Protein AF-A0A1B7MH49-F1 (afdb_monomer_lite)

InterPro domains:
  IPR011333 SKP1/BTB/POZ domain superfamily [G3DSA:3.30.710.10] (5-152)

Foldseek 3Di:
DDPVVVVVVVVVVVPPDPDDDDDDPDADPLLVQLVVVCVVPVDHAEDADPLVVVPDPPPDDDPPPVDPPDDPPPPPPDPPPDPPDRRYDHLLRQLVVCVVVVPVVSNVVSLVVVLVNDDLLRLQVVLLDPSLLVPVVSNVSSLVVCLVCVVPPNNVVCVVVVVVCVVVVVRVSRVVSVVVSVVVNVPPDDPPPPPPDDDDDDDDDDDDDDDDDDDDDD

Sequence (218 aa):
MSLLEEAETVLIENMKGSFRVVLVKGVAWKTWHAFVYYCYTGIVNFSSLRSRATTEPTLQQSPFSSLRSQATTKATLQQSPFKDGPPHCSPKSMYQLARKLQNDSLAQLAFKAIETRLSAANILDEALSKFTARHDAVREMEIAFLATHKSHPDVLRGLPAKIEAMAMGNLPHAGPVLTALYQRIAQMPSPNDKTAQMPSSNGKDGGCKVCHGRRSKK

pLDDT: mean 76.78, std 21.23, range [33.62, 97.88]

Radius of gyration: 27.98 Å; chains: 1; bounding box: 54×88×72 Å

Organism: NCBI:txid1314800

Secondary structure (DSSP, 8-state):
--HHHHHHHHHHHTTTTT-------SS-HHHHHHHHHHHHHS--EEPPPGGGGG----S---S-----S-------S---S--SSPPEE-HHHHHHHHHHTT-HHHHHHHHHHHHTT--TTTHHHHHTSTTGGG-HHHHHHHHHHHHHTTT-HHHHHHHHHHHHHHHTTS-TTTHHHHHHHHHHHHTSPPGGGGSS----------------------

Structure (mmCIF, N/CA/C/O backbone):
data_AF-A0A1B7MH49-F1
#
_entry.id   AF-A0A1B7MH49-F1
#
loop_
_atom_site.group_PDB
_atom_site.id
_atom_site.type_symbol
_atom_site.label_atom_id
_atom_site.label_alt_id
_atom_site.label_comp_id
_atom_site.label_asym_id
_atom_site.label_entity_id
_atom_site.label_seq_id
_atom_site.pdbx_PDB_ins_code
_atom_site.Cartn_x
_atom_site.Cartn_y
_atom_site.Cartn_z
_atom_site.occupancy
_atom_site.B_iso_or_equiv
_atom_site.auth_seq_id
_atom_site.auth_comp_id
_atom_site.auth_asym_id
_atom_site.auth_atom_id
_atom_site.pdbx_PDB_model_num
ATOM 1 N N . MET A 1 1 ? -16.483 -28.142 11.130 1.00 48.25 1 MET A N 1
ATOM 2 C CA . MET A 1 1 ? -17.145 -27.358 12.187 1.00 48.25 1 MET A CA 1
ATOM 3 C C . MET A 1 1 ? -16.269 -27.537 13.408 1.00 48.25 1 MET A C 1
ATOM 5 O O . MET A 1 1 ? -16.246 -28.626 13.959 1.00 48.25 1 MET A O 1
ATOM 9 N N . SER A 1 2 ? -15.313 -26.627 13.587 1.00 61.34 2 SER A N 1
ATOM 10 C CA . SER A 1 2 ? -14.070 -26.872 14.330 1.00 61.34 2 SER A CA 1
ATOM 11 C C . SER A 1 2 ? -14.151 -26.335 15.758 1.00 61.34 2 SER A C 1
ATOM 13 O O . SER A 1 2 ? -14.823 -25.343 16.000 1.00 61.34 2 SER A O 1
ATOM 15 N N . LEU A 1 3 ? -13.389 -26.936 16.677 1.00 57.22 3 LEU A N 1
ATOM 16 C CA . LEU A 1 3 ? -13.232 -26.560 18.097 1.00 57.22 3 LEU A CA 1
ATOM 17 C C . LEU A 1 3 ? -13.017 -25.052 18.365 1.00 57.22 3 LEU A C 1
ATOM 19 O O . LEU A 1 3 ? -13.234 -24.575 19.474 1.00 57.22 3 LEU A O 1
ATOM 23 N N . LEU A 1 4 ? -12.574 -24.291 17.359 1.00 57.31 4 LEU A N 1
ATOM 24 C CA . LEU A 1 4 ? -12.442 -22.834 17.429 1.00 57.31 4 LEU A CA 1
ATOM 25 C C . LEU A 1 4 ? -13.799 -22.121 17.449 1.00 57.31 4 LEU A C 1
ATOM 27 O O . LEU A 1 4 ? -13.939 -21.119 18.137 1.00 57.31 4 LEU A O 1
ATOM 31 N N . GLU A 1 5 ? -14.786 -22.636 16.719 1.00 60.91 5 GLU A N 1
ATOM 32 C CA . GLU A 1 5 ? -16.150 -22.103 16.687 1.00 60.91 5 GLU A CA 1
ATOM 33 C C . GLU A 1 5 ? -16.847 -22.320 18.034 1.00 60.91 5 GLU A C 1
ATOM 35 O O . GLU A 1 5 ? -17.484 -21.404 18.540 1.00 60.91 5 GLU A O 1
ATOM 40 N N . GLU A 1 6 ? -16.638 -23.489 18.649 1.00 61.91 6 GLU A N 1
ATOM 41 C CA . GLU A 1 6 ? -17.155 -23.836 19.981 1.00 61.91 6 GLU A CA 1
ATOM 42 C C . GLU A 1 6 ? -16.485 -23.020 21.098 1.00 61.91 6 GLU A C 1
ATOM 44 O O . GLU A 1 6 ? -17.152 -22.536 22.009 1.00 61.91 6 GLU A O 1
ATOM 49 N N . ALA A 1 7 ? -15.169 -22.799 21.025 1.00 59.88 7 ALA A N 1
ATOM 50 C CA . ALA A 1 7 ? -14.472 -21.946 21.989 1.00 59.88 7 ALA A CA 1
ATOM 51 C C . ALA A 1 7 ? -14.883 -20.464 21.867 1.00 59.88 7 ALA A C 1
ATOM 53 O O . ALA A 1 7 ? -14.963 -19.755 22.873 1.00 59.88 7 ALA A O 1
ATOM 54 N N . GLU A 1 8 ? -15.156 -19.988 20.646 1.00 61.38 8 GLU A N 1
ATOM 55 C CA . GLU A 1 8 ? -15.648 -18.630 20.400 1.00 61.38 8 GLU A CA 1
ATOM 56 C C . GLU A 1 8 ? -17.064 -18.420 20.948 1.00 61.38 8 GLU A C 1
ATOM 58 O O . GLU A 1 8 ? -17.316 -17.393 21.582 1.00 61.38 8 GLU A O 1
ATOM 63 N N . THR A 1 9 ? -17.978 -19.377 20.761 1.00 59.72 9 THR A N 1
ATOM 64 C CA . THR A 1 9 ? -19.333 -19.289 21.325 1.00 59.72 9 THR A CA 1
ATOM 65 C C . THR A 1 9 ? -19.319 -19.327 22.849 1.00 59.72 9 THR A C 1
ATOM 67 O O . THR A 1 9 ? -19.964 -18.484 23.471 1.00 59.72 9 THR A O 1
ATOM 70 N N . VAL A 1 10 ? -18.524 -20.206 23.467 1.00 60.16 10 VAL A N 1
ATOM 71 C CA . VAL A 1 10 ? -18.443 -20.329 24.936 1.00 60.16 10 VAL A CA 1
ATOM 72 C C . VAL A 1 10 ? -17.914 -19.052 25.605 1.00 60.16 10 VAL A C 1
ATOM 74 O O . VAL A 1 10 ? -18.431 -18.634 26.644 1.00 60.16 10 VAL A O 1
ATOM 77 N N . LEU A 1 11 ? -16.921 -18.380 25.011 1.00 61.47 11 LEU A N 1
ATOM 78 C CA . LEU A 1 11 ? -16.411 -17.106 25.538 1.00 61.47 11 LEU A CA 1
ATOM 79 C C . LEU A 1 11 ? -17.447 -15.978 25.454 1.00 61.47 11 LEU A C 1
ATOM 81 O O . LEU A 1 11 ? -17.548 -15.170 26.376 1.00 61.47 11 LEU A O 1
ATOM 85 N N . ILE A 1 12 ? -18.217 -15.921 24.365 1.00 60.78 12 ILE A N 1
ATOM 86 C CA . ILE A 1 12 ? -19.250 -14.896 24.168 1.00 60.78 12 ILE A CA 1
ATOM 87 C C . ILE A 1 12 ? -20.433 -15.130 25.118 1.00 60.78 12 ILE A C 1
ATOM 89 O O . ILE A 1 12 ? -20.976 -14.171 25.669 1.00 60.78 12 ILE A O 1
ATOM 93 N N . GLU A 1 13 ? -20.817 -16.386 25.359 1.00 62.19 13 GLU A N 1
ATOM 94 C CA . GLU A 1 13 ? -21.928 -16.715 26.258 1.00 62.19 13 GLU A CA 1
ATOM 95 C C . GLU A 1 13 ? -21.629 -16.433 27.733 1.00 62.19 13 GLU A C 1
ATOM 97 O O . GLU A 1 13 ? -22.503 -15.920 28.435 1.00 62.19 13 GLU A O 1
ATOM 102 N N . ASN A 1 14 ? -20.395 -16.665 28.191 1.00 58.50 14 ASN A N 1
ATOM 103 C CA . ASN A 1 14 ? -19.992 -16.398 29.577 1.00 58.50 14 ASN A CA 1
ATOM 104 C C . ASN A 1 14 ? -19.917 -14.901 29.937 1.00 58.50 14 ASN A C 1
ATOM 106 O O . ASN A 1 14 ? -19.785 -14.560 31.110 1.00 58.50 14 ASN A O 1
ATOM 110 N N . MET A 1 15 ? -20.029 -13.993 28.960 1.00 61.09 15 MET A N 1
ATOM 111 C CA . MET A 1 15 ? -19.992 -12.538 29.168 1.00 61.09 15 MET A CA 1
ATOM 112 C C . MET A 1 15 ? -21.383 -11.875 29.127 1.00 61.09 15 MET A C 1
ATOM 114 O O . MET A 1 15 ? -21.472 -10.650 29.049 1.00 61.09 15 MET A O 1
ATOM 118 N N . LYS A 1 16 ? -22.477 -12.654 29.223 1.00 56.41 16 LYS A N 1
ATOM 119 C CA . LYS A 1 16 ? -23.893 -12.207 29.258 1.00 56.41 16 LYS A CA 1
ATOM 120 C C . LYS A 1 16 ? -24.294 -11.401 30.521 1.00 56.41 16 LYS A C 1
ATOM 122 O O . LYS A 1 16 ? -25.412 -11.516 31.011 1.00 56.41 16 LYS A O 1
ATOM 127 N N . GLY A 1 17 ? -23.419 -10.537 31.033 1.00 64.44 17 GLY A N 1
ATOM 128 C CA . GLY A 1 17 ? -23.765 -9.455 31.959 1.00 64.44 17 GLY A CA 1
ATOM 129 C C . GLY A 1 17 ? -23.347 -8.113 31.361 1.00 64.44 17 GLY A C 1
ATOM 130 O O . GLY A 1 17 ? -22.166 -7.929 31.131 1.00 64.44 17 GLY A O 1
ATOM 131 N N . SER A 1 18 ? -24.302 -7.215 31.078 1.00 73.75 18 SER A N 1
ATOM 132 C CA . SER A 1 18 ? -24.208 -5.781 30.680 1.00 73.75 18 SER A CA 1
ATOM 133 C C . SER A 1 18 ? -23.109 -5.281 29.708 1.00 73.75 18 SER A C 1
ATOM 135 O O . SER A 1 18 ? -23.041 -4.084 29.430 1.00 73.75 18 SER A O 1
ATOM 137 N N . PHE A 1 19 ? -22.243 -6.129 29.157 1.00 71.88 19 PHE A N 1
ATOM 138 C CA . PHE A 1 19 ? -21.133 -5.715 28.301 1.00 71.88 19 PHE A CA 1
ATOM 139 C C . PHE A 1 19 ? -21.348 -6.192 26.868 1.00 71.88 19 PHE A C 1
ATOM 141 O O . PHE A 1 19 ? -21.621 -7.362 26.603 1.00 71.88 19 PHE A O 1
ATOM 148 N N . ARG A 1 20 ? -21.191 -5.272 25.912 1.00 81.75 20 ARG A N 1
ATOM 149 C CA . ARG A 1 20 ? -21.182 -5.603 24.486 1.00 81.75 20 ARG A CA 1
ATOM 150 C C . ARG A 1 20 ? -19.772 -6.012 24.077 1.00 81.75 20 ARG A C 1
ATOM 152 O O . ARG A 1 20 ? -18.880 -5.172 23.990 1.00 81.75 20 ARG A O 1
ATOM 159 N N . VAL A 1 21 ? -19.589 -7.292 23.777 1.00 82.69 21 VAL A N 1
ATOM 160 C CA . VAL A 1 21 ? -18.327 -7.832 23.256 1.00 82.69 21 VAL A CA 1
ATOM 161 C C . VAL A 1 21 ? -18.351 -7.791 21.730 1.00 82.69 21 VAL A C 1
ATOM 163 O O . VAL A 1 21 ? -19.301 -8.258 21.105 1.00 82.69 21 VAL A O 1
ATOM 166 N N . VAL A 1 22 ? -17.307 -7.226 21.118 1.00 85.44 22 VAL A N 1
ATOM 167 C CA . VAL A 1 22 ? -17.137 -7.193 19.658 1.00 85.44 22 VAL A CA 1
ATOM 168 C C . VAL A 1 22 ? -15.801 -7.833 19.302 1.00 85.44 22 VAL A C 1
ATOM 170 O O . VAL A 1 22 ? -14.741 -7.308 19.641 1.00 85.44 22 VAL A O 1
ATOM 173 N N . LEU A 1 23 ? -15.850 -8.969 18.606 1.00 87.69 23 LEU A N 1
ATOM 174 C CA . LEU A 1 23 ? -14.659 -9.683 18.156 1.00 87.69 23 LEU A CA 1
ATOM 175 C C . LEU A 1 23 ? -14.161 -9.116 16.822 1.00 87.69 23 LEU A C 1
ATOM 177 O O . LEU A 1 23 ? -14.848 -9.186 15.803 1.00 87.69 23 LEU A O 1
ATOM 181 N N . VAL A 1 24 ? -12.936 -8.594 16.814 1.00 88.31 24 VAL A N 1
ATOM 182 C CA . VAL A 1 24 ? -12.300 -8.046 15.609 1.00 88.31 24 VAL A CA 1
ATOM 183 C C . VAL A 1 24 ? -11.348 -9.081 15.014 1.00 88.31 24 VAL A C 1
ATOM 185 O O . VAL A 1 24 ? -10.251 -9.301 15.524 1.00 88.31 24 VAL A O 1
ATOM 188 N N . LYS A 1 25 ? -11.757 -9.716 13.909 1.00 89.19 25 LYS A N 1
ATOM 189 C CA . LYS A 1 25 ? -10.942 -10.704 13.181 1.00 89.19 25 LYS A CA 1
ATOM 190 C C . LYS A 1 25 ? -10.191 -10.075 12.004 1.00 89.19 25 LYS A C 1
ATOM 192 O O . LYS A 1 25 ? -10.640 -9.112 11.385 1.00 89.19 25 LYS A O 1
ATOM 197 N N . GLY A 1 26 ? -9.048 -10.665 11.646 1.00 87.06 26 GLY A N 1
ATOM 198 C CA . GLY A 1 26 ? -8.314 -10.316 10.421 1.00 87.06 26 GLY A CA 1
ATOM 199 C C . GLY A 1 26 ? -7.535 -8.996 10.477 1.00 87.06 26 GLY A C 1
ATOM 200 O O . GLY A 1 26 ? -7.200 -8.441 9.428 1.00 87.06 26 GLY A O 1
ATOM 201 N N . VAL A 1 27 ? -7.244 -8.499 11.681 1.00 91.06 27 VAL A N 1
ATOM 202 C CA . VAL A 1 27 ? -6.420 -7.310 11.930 1.00 91.06 27 VAL A CA 1
ATOM 203 C C . VAL A 1 27 ? -5.381 -7.669 12.986 1.00 91.06 27 VAL A C 1
ATOM 205 O O . VAL A 1 27 ? -5.704 -8.271 14.005 1.00 91.06 27 VAL A O 1
ATOM 208 N N . ALA A 1 28 ? -4.118 -7.316 12.752 1.00 91.56 28 ALA A N 1
ATOM 209 C CA . ALA A 1 28 ? -3.082 -7.514 13.758 1.00 91.56 28 ALA A CA 1
ATOM 210 C C . ALA A 1 28 ? -3.341 -6.609 14.972 1.00 91.56 28 ALA A C 1
ATOM 212 O O . ALA A 1 28 ? -3.650 -5.429 14.796 1.00 91.56 28 ALA A O 1
ATOM 213 N N . TRP A 1 29 ? -3.117 -7.122 16.187 1.00 90.81 29 TRP A N 1
ATOM 214 C CA . TRP A 1 29 ? -3.317 -6.366 17.431 1.00 90.81 29 TRP A CA 1
ATOM 215 C C . TRP A 1 29 ? -2.653 -4.983 17.405 1.00 90.81 29 TRP A C 1
ATOM 217 O O . TRP A 1 29 ? -3.298 -3.990 17.711 1.00 90.81 29 TRP A O 1
ATOM 227 N N . LYS A 1 30 ? -1.397 -4.883 16.944 1.00 92.31 30 LYS A N 1
ATOM 228 C CA . LYS A 1 30 ? -0.676 -3.598 16.850 1.00 92.31 30 LYS A CA 1
ATOM 229 C C . LYS A 1 30 ? -1.378 -2.576 15.950 1.00 92.31 30 LYS A C 1
ATOM 231 O O . LYS A 1 30 ? -1.372 -1.389 16.253 1.00 92.31 30 LYS A O 1
ATOM 236 N N . THR A 1 31 ? -1.981 -3.027 14.850 1.00 95.75 31 THR A N 1
ATOM 237 C CA . THR A 1 31 ? -2.744 -2.157 13.945 1.00 95.75 31 THR A CA 1
ATOM 238 C C . THR A 1 31 ? -4.058 -1.732 14.584 1.00 95.75 31 THR A C 1
ATOM 240 O O . THR A 1 31 ? -4.399 -0.558 14.511 1.00 95.75 31 THR A O 1
ATOM 243 N N . TRP A 1 32 ? -4.764 -2.653 15.245 1.00 95.44 32 TRP A N 1
ATOM 244 C CA . TRP A 1 32 ? -6.001 -2.329 15.954 1.00 95.44 32 TRP A CA 1
ATOM 245 C C . TRP A 1 32 ? -5.762 -1.357 17.113 1.00 95.44 32 TRP A C 1
ATOM 247 O O . TRP A 1 32 ? -6.441 -0.345 17.217 1.00 95.44 32 TRP A O 1
ATOM 257 N N . HIS A 1 33 ? -4.739 -1.604 17.928 1.00 93.69 33 HIS A N 1
ATOM 258 C CA . HIS A 1 33 ? -4.352 -0.727 19.028 1.00 93.69 33 HIS A CA 1
ATOM 259 C C . HIS A 1 33 ? -4.001 0.686 18.536 1.00 93.69 33 HIS A C 1
ATOM 261 O O . HIS A 1 33 ? -4.469 1.669 19.104 1.00 93.69 33 HIS A O 1
ATOM 267 N N . ALA A 1 34 ? -3.254 0.801 17.431 1.00 95.19 34 ALA A N 1
ATOM 268 C CA . ALA A 1 34 ? -2.969 2.096 16.815 1.00 95.19 34 ALA A CA 1
ATOM 269 C C . ALA A 1 34 ? -4.207 2.786 16.236 1.00 95.19 34 ALA A C 1
ATOM 271 O O . ALA A 1 34 ? -4.303 4.007 16.295 1.00 95.19 34 ALA A O 1
ATOM 272 N N . PHE A 1 35 ? -5.165 2.020 15.715 1.00 96.31 35 PHE A N 1
ATOM 273 C CA . PHE A 1 35 ? -6.437 2.560 15.251 1.00 96.31 35 PHE A CA 1
ATOM 274 C C . PHE A 1 35 ? -7.270 3.114 16.412 1.00 96.31 35 PHE A C 1
ATOM 276 O O . PHE A 1 35 ? -7.732 4.246 16.331 1.00 96.31 35 PHE A O 1
ATOM 283 N N . VAL A 1 36 ? -7.399 2.365 17.512 1.00 94.75 36 VAL A N 1
ATOM 284 C CA . VAL A 1 36 ? -8.092 2.839 18.718 1.00 94.75 36 VAL A CA 1
ATOM 285 C C . VAL A 1 36 ? -7.430 4.118 19.232 1.00 94.75 36 VAL A C 1
ATOM 287 O O . VAL A 1 36 ? -8.117 5.111 19.439 1.00 94.75 36 VAL A O 1
ATOM 290 N N . TYR A 1 37 ? -6.099 4.146 19.344 1.00 94.81 37 TYR A N 1
ATOM 291 C CA . TYR A 1 37 ? -5.365 5.351 19.741 1.00 94.81 37 TYR A CA 1
ATOM 292 C C . TYR A 1 37 ? -5.637 6.545 18.806 1.00 94.81 37 TYR A C 1
ATOM 294 O O . TYR A 1 37 ? -5.872 7.659 19.278 1.00 94.81 37 TYR A O 1
ATOM 302 N N . TYR A 1 38 ? -5.663 6.314 17.490 1.00 95.81 38 TYR A N 1
ATOM 303 C CA . TYR A 1 38 ? -6.006 7.330 16.493 1.00 95.81 38 TYR A CA 1
ATOM 304 C C . TYR A 1 38 ? -7.438 7.857 16.662 1.00 95.81 38 TYR A C 1
ATOM 306 O O . TYR A 1 38 ? -7.644 9.061 16.557 1.00 95.81 38 TYR A O 1
ATOM 314 N N . CYS A 1 39 ? -8.419 7.007 16.981 1.00 94.88 39 CYS A N 1
ATOM 315 C CA . CYS A 1 39 ? -9.794 7.454 17.225 1.00 94.88 39 CYS A CA 1
ATOM 316 C C . CYS A 1 39 ? -9.902 8.451 18.386 1.00 94.88 39 CYS A C 1
ATOM 318 O O . CYS A 1 39 ? -10.743 9.342 18.331 1.00 94.88 39 CYS A O 1
ATOM 320 N N . TYR A 1 40 ? -9.059 8.315 19.414 1.00 95.19 40 TYR A N 1
ATOM 321 C CA . TYR A 1 40 ? -9.058 9.226 20.563 1.00 95.19 40 TYR A CA 1
ATOM 322 C C . TYR A 1 40 ? -8.202 10.478 20.353 1.00 95.19 40 TYR A C 1
ATOM 324 O O . TYR A 1 40 ? -8.547 11.540 20.858 1.00 95.19 40 TYR A O 1
ATOM 332 N N . THR A 1 41 ? -7.076 10.366 19.645 1.00 94.81 41 THR A N 1
ATOM 333 C CA . THR A 1 41 ? -6.052 11.431 19.599 1.00 94.81 41 THR A CA 1
ATOM 334 C C . THR A 1 41 ? -5.901 12.103 18.237 1.00 94.81 41 THR A C 1
ATOM 336 O O . THR A 1 41 ? -5.284 13.159 18.139 1.00 94.81 41 THR A O 1
ATOM 339 N N . GLY A 1 42 ? -6.394 11.477 17.168 1.00 93.75 42 GLY A N 1
ATOM 340 C CA . GLY A 1 42 ? -6.109 11.860 15.784 1.00 93.75 42 GLY A CA 1
ATOM 341 C C . GLY A 1 42 ? -4.677 11.554 15.319 1.00 93.75 42 GLY A C 1
ATOM 342 O O . GLY A 1 42 ? -4.336 11.853 14.175 1.00 93.75 42 GLY A O 1
ATOM 343 N N . ILE A 1 43 ? -3.830 10.946 16.160 1.00 92.19 43 ILE A N 1
ATOM 344 C CA . ILE A 1 43 ? -2.411 10.688 15.870 1.00 92.19 43 ILE A CA 1
ATOM 345 C C . ILE A 1 43 ? -2.208 9.222 15.470 1.00 92.19 43 ILE A C 1
ATOM 347 O O . ILE A 1 43 ? -2.713 8.307 16.119 1.00 92.19 43 ILE A O 1
ATOM 351 N N . VAL A 1 44 ? -1.423 8.979 14.414 1.00 94.69 44 VAL A N 1
ATOM 352 C CA . VAL A 1 44 ? -1.024 7.632 13.979 1.00 94.69 44 VAL A CA 1
ATOM 353 C C . VAL A 1 44 ? 0.449 7.600 13.580 1.00 94.69 44 VAL A C 1
ATOM 355 O O . VAL A 1 44 ? 0.917 8.436 12.809 1.00 94.69 44 VAL A O 1
ATOM 358 N N . ASN A 1 45 ? 1.175 6.594 14.073 1.00 93.25 45 ASN A N 1
ATOM 359 C CA . ASN A 1 45 ? 2.586 6.390 13.761 1.00 93.25 45 ASN A CA 1
ATOM 360 C C . ASN A 1 45 ? 2.791 5.156 12.875 1.00 93.25 45 ASN A C 1
ATOM 362 O O . ASN A 1 45 ? 2.311 4.055 13.165 1.00 93.25 45 ASN A O 1
ATOM 366 N N . PHE A 1 46 ? 3.574 5.326 11.807 1.00 94.12 46 PHE A N 1
ATOM 367 C CA . PHE A 1 46 ? 3.843 4.271 10.830 1.00 94.12 46 PHE A CA 1
ATOM 368 C C . PHE A 1 46 ? 5.286 3.774 10.885 1.00 94.12 46 PHE A C 1
ATOM 370 O O . PHE A 1 46 ? 6.237 4.555 10.811 1.00 94.12 46 PHE A O 1
ATOM 377 N N . SER A 1 47 ? 5.445 2.454 10.947 1.00 90.38 47 SER A N 1
ATOM 378 C CA . SER A 1 47 ? 6.731 1.770 10.792 1.00 90.38 47 SER A CA 1
ATOM 379 C C . SER A 1 47 ? 7.232 1.808 9.341 1.00 90.38 47 SER A C 1
ATOM 381 O O . SER A 1 47 ? 6.476 2.087 8.408 1.00 90.38 47 SER A O 1
ATOM 383 N N . SER A 1 48 ? 8.513 1.496 9.139 1.00 89.12 48 SER A N 1
ATOM 384 C CA . SER A 1 48 ? 9.111 1.313 7.810 1.00 89.12 48 SER A CA 1
ATOM 385 C C . SER A 1 48 ? 8.464 0.156 7.032 1.00 89.12 48 SER A C 1
ATOM 387 O O . SER A 1 48 ? 7.909 -0.778 7.619 1.00 89.12 48 SER A O 1
ATOM 389 N N . LEU A 1 49 ? 8.548 0.204 5.698 1.00 83.94 49 LEU A N 1
ATOM 390 C CA . LEU A 1 49 ? 8.120 -0.902 4.838 1.00 83.94 49 LEU A CA 1
ATOM 391 C C . LEU A 1 49 ? 9.028 -2.120 5.045 1.00 83.94 49 LEU A C 1
ATOM 393 O O . LEU A 1 49 ? 10.236 -1.978 5.225 1.00 83.94 49 LEU A O 1
ATOM 397 N N . ARG A 1 50 ? 8.446 -3.324 4.998 1.00 78.75 50 ARG A N 1
ATOM 398 C CA . ARG A 1 50 ? 9.186 -4.584 5.205 1.00 78.75 50 ARG A CA 1
ATOM 399 C C . ARG A 1 50 ? 10.272 -4.808 4.152 1.00 78.75 50 ARG A C 1
ATOM 401 O O . ARG A 1 50 ? 11.331 -5.327 4.482 1.00 78.75 50 ARG A O 1
ATOM 408 N N . SER A 1 51 ? 10.027 -4.367 2.925 1.00 77.69 51 SER A N 1
ATOM 409 C CA . SER A 1 51 ? 10.978 -4.416 1.812 1.00 77.69 51 SER A CA 1
ATOM 410 C C . SER A 1 51 ? 12.271 -3.637 2.084 1.00 77.69 51 SER A C 1
ATOM 412 O O . SER A 1 51 ? 13.330 -4.072 1.653 1.00 77.69 51 SER A O 1
ATOM 414 N N . ARG A 1 52 ? 12.239 -2.564 2.894 1.00 72.50 52 ARG A N 1
ATOM 415 C CA . ARG A 1 52 ? 13.459 -1.826 3.289 1.00 72.50 52 ARG A CA 1
ATOM 416 C C . ARG A 1 52 ? 14.386 -2.625 4.202 1.00 72.50 52 ARG A C 1
ATOM 418 O O . ARG A 1 52 ? 15.582 -2.394 4.187 1.00 72.50 52 ARG A O 1
ATOM 425 N N . ALA A 1 53 ? 13.854 -3.541 5.011 1.00 58.69 53 ALA A N 1
ATOM 426 C CA . ALA A 1 53 ? 14.662 -4.295 5.973 1.00 58.69 53 ALA A CA 1
ATOM 427 C C . ALA A 1 53 ? 15.496 -5.411 5.319 1.00 58.69 53 ALA A C 1
ATOM 429 O O . ALA A 1 53 ? 16.381 -5.964 5.960 1.00 58.69 53 ALA A O 1
ATOM 430 N N . THR A 1 54 ? 15.203 -5.757 4.063 1.00 55.78 54 THR A N 1
ATOM 431 C CA . THR A 1 54 ? 15.909 -6.827 3.336 1.00 55.78 54 THR A CA 1
ATOM 432 C C . THR A 1 54 ? 17.159 -6.296 2.623 1.00 55.78 54 THR A C 1
ATOM 434 O O . THR A 1 54 ? 18.012 -7.075 2.217 1.00 55.78 54 THR A O 1
ATOM 437 N N . THR A 1 55 ? 17.292 -4.972 2.492 1.00 48.53 55 THR A N 1
ATOM 438 C CA . THR A 1 55 ? 18.332 -4.320 1.685 1.00 48.53 55 THR A CA 1
ATOM 439 C C . THR A 1 55 ? 19.566 -3.876 2.467 1.00 48.53 55 THR A C 1
ATOM 441 O O . THR A 1 55 ? 20.455 -3.287 1.866 1.00 48.53 55 THR A O 1
ATOM 444 N N . GLU A 1 56 ? 19.657 -4.159 3.769 1.00 39.19 56 GLU A N 1
ATOM 445 C CA . GLU A 1 56 ? 20.871 -3.900 4.553 1.00 39.19 56 GLU A CA 1
ATOM 446 C C . GLU A 1 56 ? 21.892 -5.033 4.327 1.00 39.19 56 GLU A C 1
ATOM 448 O O . GLU A 1 56 ? 21.674 -6.152 4.812 1.00 39.19 56 GLU A O 1
ATOM 453 N N . PRO A 1 57 ? 23.017 -4.798 3.621 1.00 40.25 57 PRO A N 1
ATOM 454 C CA . PRO A 1 57 ? 24.097 -5.767 3.548 1.00 40.25 57 PRO A CA 1
ATOM 455 C C . PRO A 1 57 ? 24.795 -5.786 4.909 1.00 40.25 57 PRO A C 1
ATOM 457 O O . PRO A 1 57 ? 25.662 -4.968 5.208 1.00 40.25 57 PRO A O 1
ATOM 460 N N . THR A 1 58 ? 24.402 -6.726 5.765 1.00 37.22 58 THR A N 1
ATOM 461 C CA . THR A 1 58 ? 25.125 -6.990 7.010 1.00 37.22 58 THR A CA 1
ATOM 462 C C . THR A 1 58 ? 26.472 -7.621 6.651 1.00 37.22 58 THR A C 1
ATOM 464 O O . THR A 1 58 ? 26.574 -8.837 6.496 1.00 37.22 58 THR A O 1
ATOM 467 N N . LEU A 1 59 ? 27.524 -6.810 6.504 1.00 43.66 59 LEU A N 1
ATOM 468 C CA . LEU A 1 59 ? 28.885 -7.304 6.704 1.00 43.66 59 LEU A CA 1
ATOM 469 C C . LEU A 1 59 ? 28.942 -7.843 8.139 1.00 43.66 59 LEU A C 1
ATOM 471 O O . LEU A 1 59 ? 28.660 -7.099 9.073 1.00 43.66 59 LEU A O 1
ATOM 475 N N . GLN A 1 60 ? 29.301 -9.122 8.278 1.00 46.12 60 GLN A N 1
ATOM 476 C CA . GLN A 1 60 ? 29.250 -9.972 9.482 1.00 46.12 60 GLN A CA 1
ATOM 477 C C . GLN A 1 60 ? 27.965 -10.802 9.641 1.00 46.12 60 GLN A C 1
ATOM 479 O O . GLN A 1 60 ? 27.203 -10.641 1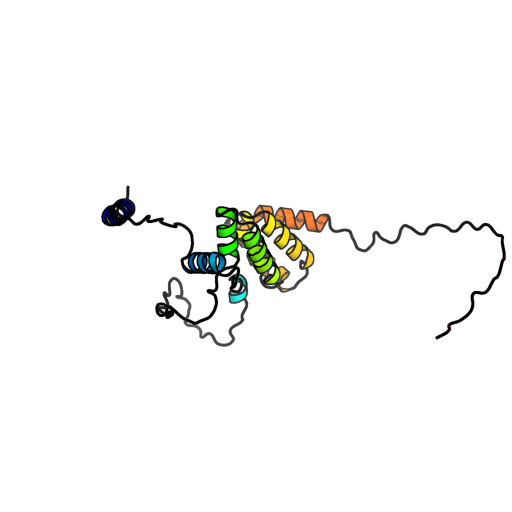0.592 1.00 46.12 60 GLN A O 1
ATOM 484 N N . GLN A 1 61 ? 27.766 -11.785 8.759 1.00 44.62 61 GLN A N 1
ATOM 485 C CA . GLN A 1 61 ? 27.030 -12.998 9.126 1.00 44.62 61 GLN A CA 1
ATOM 486 C C . GLN A 1 61 ? 27.863 -14.227 8.755 1.00 44.62 61 GLN A C 1
ATOM 488 O O . GLN A 1 61 ? 28.279 -14.401 7.612 1.00 44.62 61 GLN A O 1
ATOM 493 N N . SER A 1 62 ? 28.169 -15.025 9.775 1.00 36.47 62 SER A N 1
ATOM 494 C CA . SER A 1 62 ? 28.955 -16.255 9.716 1.00 36.47 62 SER A CA 1
ATOM 495 C C . SER A 1 62 ? 28.208 -17.388 8.985 1.00 36.47 62 SER A C 1
ATOM 497 O O . SER A 1 62 ? 26.978 -17.353 8.903 1.00 36.47 62 SER A O 1
ATOM 499 N N . PRO A 1 63 ? 28.906 -18.431 8.483 1.00 40.53 63 PRO A N 1
ATOM 500 C CA . PRO A 1 63 ? 28.355 -19.402 7.526 1.00 40.53 63 PRO A CA 1
ATOM 501 C C . PRO A 1 63 ? 27.391 -20.452 8.110 1.00 40.53 63 PRO A C 1
ATOM 503 O O . PRO A 1 63 ? 27.162 -21.483 7.485 1.00 40.53 63 PRO A O 1
ATOM 506 N N . PHE A 1 64 ? 26.819 -20.236 9.298 1.00 38.31 64 PHE A N 1
ATOM 507 C CA . PHE A 1 64 ? 25.942 -21.212 9.955 1.00 38.31 64 PHE A CA 1
ATOM 508 C C . PHE A 1 64 ? 24.569 -20.615 10.289 1.00 38.31 64 PHE A C 1
ATOM 510 O O . PHE A 1 64 ? 24.142 -20.568 11.440 1.00 38.31 64 PHE A O 1
ATOM 517 N N . SER A 1 65 ? 23.860 -20.118 9.276 1.00 41.66 65 SER A N 1
ATOM 518 C CA . SER A 1 65 ? 22.457 -19.696 9.417 1.00 41.66 65 SER A CA 1
ATOM 519 C C . SER A 1 65 ? 21.532 -20.245 8.326 1.00 41.66 65 SER A C 1
ATOM 521 O O . SER A 1 65 ? 20.400 -19.782 8.179 1.00 41.66 65 SER A O 1
ATOM 523 N N . SER A 1 66 ? 21.939 -21.316 7.640 1.00 47.97 66 SER A N 1
ATOM 524 C CA . SER A 1 66 ? 21.067 -22.110 6.761 1.00 47.97 66 SER A CA 1
ATOM 525 C C . SER A 1 66 ? 20.166 -23.058 7.562 1.00 47.97 66 SER A C 1
ATOM 527 O O . SER A 1 66 ? 20.160 -24.261 7.341 1.00 47.97 66 SER A O 1
ATOM 529 N N . LEU A 1 67 ? 19.424 -22.513 8.530 1.00 46.59 67 LEU A N 1
ATOM 530 C CA . LEU A 1 67 ? 18.236 -23.126 9.133 1.00 46.59 67 LEU A CA 1
ATOM 531 C C . LEU A 1 67 ? 17.430 -22.043 9.879 1.00 46.59 67 LEU A C 1
ATOM 533 O O . LEU A 1 67 ? 17.254 -22.082 11.093 1.00 46.59 67 LEU A O 1
ATOM 537 N N . ARG A 1 68 ? 16.964 -21.008 9.168 1.00 47.47 68 ARG A N 1
ATOM 538 C CA . ARG A 1 68 ? 15.993 -20.041 9.719 1.00 47.47 68 ARG A CA 1
ATOM 539 C C . ARG A 1 68 ? 14.696 -20.030 8.915 1.00 47.47 68 ARG A C 1
ATOM 541 O O . ARG A 1 68 ? 14.182 -18.987 8.529 1.00 47.47 68 ARG A O 1
ATOM 548 N N . SER A 1 69 ? 14.128 -21.216 8.744 1.00 48.31 69 SER A N 1
ATOM 549 C CA . SER A 1 69 ? 12.677 -21.382 8.723 1.00 48.31 69 SER A CA 1
ATOM 550 C C . SER A 1 69 ? 12.244 -21.465 10.189 1.00 48.31 69 SER A C 1
ATOM 552 O O . SER A 1 69 ? 12.712 -22.338 10.907 1.00 48.31 69 SER A O 1
ATOM 554 N N . GLN A 1 70 ? 11.365 -20.569 10.642 1.00 48.84 70 GLN A N 1
ATOM 555 C CA . GLN A 1 70 ? 10.703 -20.661 11.956 1.00 48.84 70 GLN A CA 1
ATOM 556 C C . GLN A 1 70 ? 11.612 -20.493 13.195 1.00 48.84 70 GLN A C 1
ATOM 558 O O . GLN A 1 70 ? 11.619 -21.324 14.094 1.00 48.84 70 GLN A O 1
ATOM 563 N N . ALA A 1 71 ? 12.315 -19.363 13.312 1.00 33.62 71 ALA A N 1
ATOM 564 C CA . ALA A 1 71 ? 12.784 -18.897 14.619 1.00 33.62 71 ALA A CA 1
ATOM 565 C C . ALA A 1 71 ? 11.797 -17.864 15.177 1.00 33.62 71 ALA A C 1
ATOM 567 O O . ALA A 1 71 ? 11.905 -16.661 14.942 1.00 33.62 71 ALA A O 1
ATOM 568 N N . THR A 1 72 ? 10.825 -18.361 15.936 1.00 42.84 72 THR A N 1
ATOM 569 C CA . THR A 1 72 ? 10.190 -17.631 17.030 1.00 42.84 72 THR A CA 1
ATOM 570 C C . THR A 1 72 ? 11.270 -17.141 18.000 1.00 42.84 72 THR A C 1
ATOM 572 O O . THR A 1 72 ? 11.657 -17.854 18.921 1.00 42.84 72 THR A O 1
ATOM 575 N N . THR A 1 73 ? 11.760 -15.918 17.823 1.00 36.03 73 THR A N 1
ATOM 576 C CA . THR A 1 73 ? 12.345 -15.142 18.920 1.00 36.03 73 THR A CA 1
ATOM 577 C C . THR A 1 73 ? 11.169 -14.374 19.536 1.00 36.03 73 THR A C 1
ATOM 579 O O . THR A 1 73 ? 10.704 -13.367 19.017 1.00 36.03 73 THR A O 1
ATOM 582 N N . LYS A 1 74 ? 10.490 -14.851 20.587 1.00 36.03 74 LYS A N 1
ATOM 583 C CA . LYS A 1 74 ? 10.899 -14.743 22.005 1.00 36.03 74 LYS A CA 1
ATOM 584 C C . LYS A 1 74 ? 11.706 -13.481 22.383 1.00 36.03 74 LYS A C 1
ATOM 586 O O . LYS A 1 74 ? 12.354 -13.445 23.415 1.00 36.03 74 LYS A O 1
ATOM 591 N N . ALA A 1 75 ? 11.604 -12.424 21.584 1.00 35.00 75 ALA A N 1
ATOM 592 C CA . ALA A 1 75 ? 12.022 -11.065 21.891 1.00 35.00 75 ALA A CA 1
ATOM 593 C C . ALA A 1 75 ? 10.989 -10.128 21.249 1.00 35.00 75 ALA A C 1
ATOM 595 O O . ALA A 1 75 ? 11.239 -9.503 20.227 1.00 35.00 75 ALA A O 1
ATOM 596 N N . THR A 1 76 ? 9.719 -10.209 21.647 1.00 42.88 76 THR A N 1
ATOM 597 C CA . THR A 1 76 ? 9.026 -9.111 22.338 1.00 42.88 76 THR A CA 1
ATOM 598 C C . THR A 1 76 ? 7.688 -9.645 22.886 1.00 42.88 76 THR A C 1
ATOM 600 O O . THR A 1 76 ? 6.617 -9.273 22.419 1.00 42.88 76 THR A O 1
ATOM 603 N N . LEU A 1 77 ? 7.737 -10.569 23.852 1.00 41.12 77 LEU A N 1
ATOM 604 C CA . LEU A 1 77 ? 6.618 -10.846 24.776 1.00 41.12 77 LEU A CA 1
ATOM 605 C C . LEU A 1 77 ? 6.780 -10.066 26.096 1.00 41.12 77 LEU A C 1
ATOM 607 O O . LEU A 1 77 ? 6.229 -10.427 27.125 1.00 41.12 77 LEU A O 1
ATOM 611 N N . GLN A 1 78 ? 7.534 -8.970 26.044 1.00 37.16 78 GLN A N 1
ATOM 612 C CA . GLN A 1 78 ? 7.571 -7.922 27.058 1.00 37.16 78 GLN A CA 1
ATOM 613 C C . GLN A 1 78 ? 7.587 -6.578 26.327 1.00 37.16 78 GLN A C 1
ATOM 615 O O . GLN A 1 78 ? 8.585 -5.867 26.287 1.00 37.16 78 GLN A O 1
ATOM 620 N N . GLN A 1 79 ? 6.489 -6.249 25.650 1.00 41.66 79 GLN A N 1
ATOM 621 C CA . GLN A 1 79 ? 6.150 -4.839 25.516 1.00 41.66 79 GLN A CA 1
ATOM 622 C C . GLN A 1 79 ? 5.400 -4.503 26.796 1.00 41.66 79 GLN A C 1
ATOM 624 O O . GLN A 1 79 ? 4.269 -4.946 26.982 1.00 41.66 79 GLN A O 1
ATOM 629 N N . SER A 1 80 ? 6.083 -3.797 27.700 1.00 40.72 80 SER A N 1
ATOM 630 C CA . SER A 1 80 ? 5.424 -3.085 28.787 1.00 40.72 80 SER A CA 1
ATOM 631 C C . SER A 1 80 ? 4.217 -2.332 28.204 1.00 40.72 80 SER A C 1
ATOM 633 O O . SER A 1 80 ? 4.332 -1.784 27.101 1.00 40.72 80 SER A O 1
ATOM 635 N N . PRO A 1 81 ? 3.061 -2.289 28.890 1.00 46.69 81 PRO A N 1
ATOM 636 C CA . PRO A 1 81 ? 1.858 -1.651 28.345 1.00 46.69 81 PRO A CA 1
ATOM 637 C C . PRO A 1 81 ? 2.034 -0.144 28.090 1.00 46.69 81 PRO A C 1
ATOM 639 O O . PRO A 1 81 ? 1.217 0.462 27.410 1.00 46.69 81 PRO A O 1
ATOM 642 N N . PHE A 1 82 ? 3.121 0.440 28.597 1.00 46.97 82 PHE A N 1
ATOM 643 C CA . PHE A 1 82 ? 3.499 1.835 28.449 1.00 46.97 82 PHE A CA 1
ATOM 644 C C . PHE A 1 82 ? 4.987 1.912 28.082 1.00 46.97 82 PHE A C 1
ATOM 646 O O . PHE A 1 82 ? 5.874 1.792 28.924 1.00 46.97 82 PHE A O 1
ATOM 653 N N . LYS A 1 83 ? 5.287 2.051 26.793 1.00 54.16 83 LYS A N 1
ATOM 654 C CA . LYS A 1 83 ? 6.302 3.023 26.375 1.00 54.16 83 LYS A CA 1
ATOM 655 C C . LYS A 1 83 ? 5.475 4.207 25.900 1.00 54.16 83 LYS A C 1
ATOM 657 O O . LYS A 1 83 ? 4.678 4.005 24.990 1.00 54.16 83 LYS A O 1
ATOM 662 N N . ASP A 1 84 ? 5.625 5.372 26.522 1.00 66.12 84 ASP A N 1
ATOM 663 C CA . ASP A 1 84 ? 4.711 6.534 26.472 1.00 66.12 84 ASP A CA 1
ATOM 664 C C . ASP A 1 84 ? 4.552 7.228 25.099 1.00 66.12 84 ASP A C 1
ATOM 666 O O . ASP A 1 84 ? 4.165 8.390 25.009 1.00 66.12 84 ASP A O 1
ATOM 670 N N . GLY A 1 85 ? 4.868 6.539 24.003 1.00 72.81 85 GLY A N 1
ATOM 671 C CA . GLY A 1 85 ? 4.714 7.032 22.643 1.00 72.81 85 GLY A CA 1
ATOM 672 C C . GLY A 1 85 ? 3.486 6.444 21.942 1.00 72.81 85 GLY A C 1
ATOM 673 O O . GLY A 1 85 ? 3.055 5.333 22.269 1.00 72.81 85 GLY A O 1
ATOM 674 N N . PRO A 1 86 ? 2.944 7.134 20.921 1.00 83.06 86 PRO A N 1
ATOM 675 C CA . PRO A 1 86 ? 1.860 6.590 20.119 1.00 83.06 86 PRO A CA 1
ATOM 676 C C . PRO A 1 86 ? 2.254 5.236 19.502 1.00 83.06 86 PRO A C 1
ATOM 678 O O . PRO A 1 86 ? 3.361 5.100 18.963 1.00 83.06 86 PRO A O 1
ATOM 681 N N . PRO A 1 87 ? 1.366 4.229 19.538 1.00 90.44 87 PRO A N 1
ATOM 682 C CA . PRO A 1 87 ? 1.645 2.900 19.009 1.00 90.44 87 PRO A CA 1
ATOM 683 C C . PRO A 1 87 ? 1.986 2.942 17.514 1.00 90.44 87 PRO A C 1
ATOM 685 O O . PRO A 1 87 ? 1.293 3.556 16.702 1.00 90.44 87 PRO A O 1
ATOM 688 N N . HIS A 1 88 ? 3.049 2.230 17.136 1.00 92.88 88 HIS A N 1
ATOM 689 C CA . HIS A 1 88 ? 3.464 2.105 15.742 1.00 92.88 88 HIS A CA 1
ATOM 690 C C . HIS A 1 88 ? 2.765 0.932 15.051 1.00 92.88 88 HIS A C 1
ATOM 692 O O . HIS A 1 88 ? 2.658 -0.168 15.603 1.00 92.88 88 HIS A O 1
ATOM 698 N N . CYS A 1 89 ? 2.363 1.136 13.798 1.00 95.25 89 CYS A N 1
ATOM 699 C CA . CYS A 1 89 ? 1.749 0.101 12.972 1.00 95.25 89 CYS A CA 1
ATOM 700 C C . CYS A 1 89 ? 2.302 0.079 11.539 1.00 95.25 89 CYS A C 1
ATOM 702 O O . CYS A 1 89 ? 2.956 1.015 11.077 1.00 95.25 89 CYS A O 1
ATOM 704 N N . SER A 1 90 ? 2.041 -1.011 10.809 1.00 96.00 90 SER A N 1
ATOM 705 C CA . SER A 1 90 ? 2.373 -1.073 9.384 1.00 96.00 90 SER A CA 1
ATOM 706 C C . SER A 1 90 ? 1.427 -0.171 8.583 1.00 96.00 90 SER A C 1
ATOM 708 O O . SER A 1 90 ? 0.209 -0.340 8.709 1.00 96.00 90 SER A O 1
ATOM 710 N N . PRO A 1 91 ? 1.944 0.710 7.706 1.00 96.69 91 PRO A N 1
ATOM 711 C CA . PRO A 1 91 ? 1.099 1.581 6.892 1.00 96.69 91 PRO A CA 1
ATOM 712 C C . PRO A 1 91 ? 0.195 0.786 5.938 1.00 96.69 91 PRO A C 1
ATOM 714 O O . PRO A 1 91 ? -0.962 1.141 5.759 1.00 96.69 91 PRO A O 1
ATOM 717 N N . LYS A 1 92 ? 0.649 -0.369 5.430 1.00 96.19 92 LYS A N 1
ATOM 718 C CA . LYS A 1 92 ? -0.167 -1.274 4.599 1.00 96.19 92 LYS A CA 1
ATOM 719 C C . LYS A 1 92 ? -1.355 -1.867 5.355 1.00 96.19 92 LYS A C 1
ATOM 721 O O . LYS A 1 92 ? -2.484 -1.846 4.871 1.00 96.19 92 LYS A O 1
ATOM 726 N N . SER A 1 93 ? -1.103 -2.393 6.554 1.00 96.12 93 SER A N 1
ATOM 727 C CA . SER A 1 93 ? -2.160 -2.957 7.400 1.00 96.12 93 SER A CA 1
ATOM 728 C C . SER A 1 93 ? -3.160 -1.887 7.827 1.00 96.12 93 SER A C 1
ATOM 730 O O . SER A 1 93 ? -4.358 -2.152 7.833 1.00 96.12 93 SER A O 1
ATOM 732 N N . MET A 1 94 ? -2.681 -0.681 8.149 1.00 97.62 94 MET A N 1
ATOM 733 C CA . MET A 1 94 ? -3.561 0.431 8.497 1.00 97.62 94 MET A CA 1
ATOM 734 C C . MET A 1 94 ? -4.373 0.911 7.294 1.00 97.62 94 MET A C 1
ATOM 736 O O . MET A 1 94 ? -5.568 1.126 7.435 1.00 97.62 94 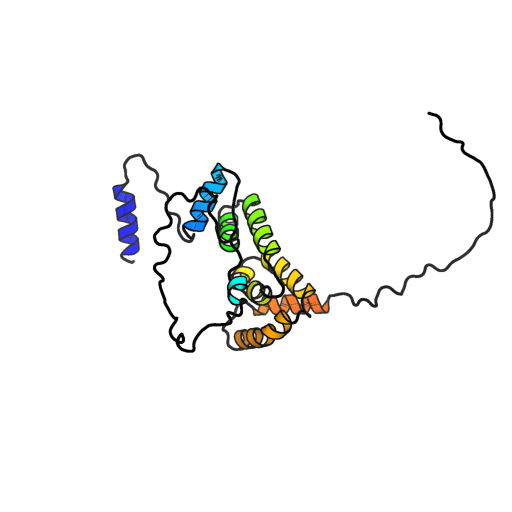MET A O 1
ATOM 740 N N . TYR A 1 95 ? -3.773 0.998 6.103 1.00 97.88 95 TYR A N 1
ATOM 741 C CA . TYR A 1 95 ? -4.492 1.321 4.870 1.00 97.88 95 TYR A CA 1
ATOM 742 C C . TYR A 1 95 ? -5.632 0.325 4.616 1.00 97.88 95 TYR A C 1
ATOM 744 O O . TYR A 1 95 ? -6.774 0.722 4.400 1.00 97.88 95 TYR A O 1
ATOM 752 N N . GLN A 1 96 ? -5.354 -0.978 4.729 1.00 96.38 96 GLN A N 1
ATOM 753 C CA . GLN A 1 96 ? -6.377 -2.022 4.611 1.00 96.38 96 GLN A CA 1
ATOM 754 C C . GLN A 1 96 ? -7.492 -1.878 5.642 1.00 96.38 96 GLN A C 1
ATOM 756 O O . GLN A 1 96 ? -8.663 -2.013 5.291 1.00 96.38 96 GLN A O 1
ATOM 761 N N . LEU A 1 97 ? -7.137 -1.622 6.902 1.00 96.69 97 LEU A N 1
ATOM 762 C CA . LEU A 1 97 ? -8.115 -1.427 7.965 1.00 96.69 97 LEU A CA 1
ATOM 763 C C . LEU A 1 97 ? -8.982 -0.191 7.698 1.00 96.69 97 LEU A C 1
ATOM 765 O O . LEU A 1 97 ? -10.202 -0.295 7.718 1.00 96.69 97 LEU A O 1
ATOM 769 N N . ALA A 1 98 ? -8.367 0.946 7.382 1.00 96.88 98 ALA A N 1
ATOM 770 C CA . ALA A 1 98 ? -9.059 2.199 7.111 1.00 96.88 98 ALA A CA 1
ATOM 771 C C . ALA A 1 98 ? -10.037 2.072 5.935 1.00 96.88 98 ALA A C 1
ATOM 773 O O . ALA A 1 98 ? -11.171 2.529 6.034 1.00 96.88 98 ALA A O 1
ATOM 774 N N . ARG A 1 99 ? -9.648 1.366 4.863 1.00 96.31 99 ARG A N 1
ATOM 775 C CA . ARG A 1 99 ? -10.545 1.069 3.735 1.00 96.31 99 ARG A CA 1
ATOM 776 C C . ARG A 1 99 ? -11.717 0.171 4.133 1.00 96.31 99 ARG A C 1
ATOM 778 O O . ARG A 1 99 ? -12.834 0.429 3.701 1.00 96.31 99 ARG A O 1
ATOM 785 N N . LYS A 1 100 ? -11.493 -0.850 4.970 1.00 94.38 100 LYS A N 1
ATOM 786 C CA . LYS A 1 100 ? -12.576 -1.705 5.499 1.00 94.38 100 LYS A CA 1
ATOM 787 C C . LYS A 1 100 ? -13.554 -0.930 6.382 1.00 94.38 100 LYS A C 1
ATOM 789 O O . LYS A 1 100 ? -14.739 -1.232 6.370 1.00 94.38 100 LYS A O 1
ATOM 794 N N . LEU A 1 101 ? -13.052 0.047 7.134 1.00 94.75 101 LEU A N 1
ATOM 795 C CA . LEU A 1 101 ? -13.844 0.900 8.021 1.00 94.75 101 LEU A CA 1
ATOM 796 C C . LEU A 1 101 ? -14.398 2.154 7.329 1.00 94.75 101 LEU A C 1
ATOM 798 O O . LEU A 1 101 ? -15.020 2.968 8.000 1.00 94.75 101 LEU A O 1
ATOM 802 N N . GLN A 1 102 ? -14.152 2.329 6.024 1.00 96.38 102 GLN A N 1
ATOM 803 C CA . GLN A 1 102 ? -14.545 3.518 5.253 1.00 96.38 102 GLN A CA 1
ATOM 804 C C . GLN A 1 102 ? -14.064 4.843 5.882 1.00 96.38 102 GLN A C 1
ATOM 806 O O . GLN A 1 102 ? -14.722 5.873 5.791 1.00 96.38 102 GLN A O 1
ATOM 811 N N . ASN A 1 103 ? -12.894 4.827 6.528 1.00 96.69 103 ASN A N 1
ATOM 812 C CA . ASN A 1 103 ? -12.255 6.026 7.061 1.00 96.69 103 ASN A CA 1
ATOM 813 C C . ASN A 1 103 ? -11.258 6.571 6.031 1.00 96.69 103 ASN A C 1
ATOM 815 O O . ASN A 1 103 ? -10.084 6.185 6.018 1.00 96.69 103 ASN A O 1
ATOM 819 N N . ASP A 1 104 ? -11.736 7.449 5.149 1.00 96.62 104 ASP A N 1
ATOM 820 C CA . ASP A 1 104 ? -10.931 7.974 4.042 1.00 96.62 104 ASP A CA 1
ATOM 821 C C . ASP A 1 104 ? -9.761 8.840 4.514 1.00 96.62 104 ASP A C 1
ATOM 823 O O . ASP A 1 104 ? -8.665 8.717 3.968 1.00 96.62 104 ASP A O 1
ATOM 827 N N . SER A 1 105 ? -9.934 9.636 5.572 1.00 96.62 105 SER A N 1
ATOM 828 C CA . SER A 1 105 ? -8.857 10.452 6.149 1.00 96.62 105 SER A CA 1
ATOM 829 C C . SER A 1 105 ? -7.684 9.588 6.617 1.00 96.62 105 SER A C 1
ATOM 831 O O . SER A 1 105 ? -6.528 9.840 6.272 1.00 96.62 105 SER A O 1
ATOM 833 N N . LEU A 1 106 ? -7.966 8.510 7.355 1.00 97.44 106 LEU A N 1
ATOM 834 C CA . LEU A 1 106 ? -6.937 7.581 7.815 1.00 97.44 106 LEU A CA 1
ATOM 835 C C . LEU A 1 106 ? -6.341 6.771 6.658 1.00 97.44 106 LEU A C 1
ATOM 837 O O . LEU A 1 106 ? -5.136 6.504 6.648 1.00 97.44 106 LEU A O 1
ATOM 841 N N . ALA A 1 107 ? -7.156 6.403 5.667 1.00 97.50 107 ALA A N 1
ATOM 842 C CA . ALA A 1 107 ? -6.673 5.733 4.467 1.00 97.50 107 ALA A CA 1
ATOM 843 C C . ALA A 1 107 ? -5.700 6.633 3.688 1.00 97.50 107 ALA A C 1
ATOM 845 O O . ALA A 1 107 ? -4.651 6.155 3.266 1.00 97.50 107 ALA A O 1
ATOM 846 N N . GLN A 1 108 ? -5.984 7.930 3.553 1.00 97.62 108 GLN A N 1
ATOM 847 C CA . GLN A 1 108 ? -5.088 8.901 2.919 1.00 97.62 108 GLN A CA 1
ATOM 848 C C . GLN A 1 108 ? -3.787 9.089 3.710 1.00 97.62 108 GLN A C 1
ATOM 850 O O . GLN A 1 108 ? -2.707 9.088 3.118 1.00 97.62 108 GLN A O 1
ATOM 855 N N . LEU A 1 109 ? -3.855 9.175 5.044 1.00 97.50 109 LEU A N 1
ATOM 856 C CA . LEU A 1 109 ? -2.659 9.233 5.895 1.00 97.50 109 LEU A CA 1
ATOM 857 C C . LEU A 1 109 ? -1.774 7.994 5.709 1.00 97.50 109 LEU A C 1
ATOM 859 O O . LEU A 1 109 ? -0.560 8.110 5.531 1.00 97.50 109 LEU A O 1
ATOM 863 N N . ALA A 1 110 ? -2.380 6.806 5.708 1.00 97.69 110 ALA A N 1
ATOM 864 C CA . ALA A 1 110 ? -1.668 5.554 5.490 1.00 97.69 110 ALA A CA 1
ATOM 865 C C . ALA A 1 110 ? -1.110 5.446 4.061 1.00 97.69 110 ALA A C 1
ATOM 867 O O . ALA A 1 110 ? 0.017 4.991 3.884 1.00 97.69 110 ALA A O 1
ATOM 868 N N . PHE A 1 111 ? -1.854 5.907 3.054 1.00 97.88 111 PHE A N 1
ATOM 869 C CA . PHE A 1 111 ? -1.411 5.963 1.661 1.00 97.88 111 PHE A CA 1
ATOM 870 C C . PHE A 1 111 ? -0.164 6.835 1.500 1.00 97.88 111 PHE A C 1
ATOM 872 O O . PHE A 1 111 ? 0.857 6.367 1.001 1.00 97.88 111 PHE A O 1
ATOM 879 N N . LYS A 1 112 ? -0.202 8.065 2.025 1.00 97.62 112 LYS A N 1
ATOM 880 C CA . LYS A 1 112 ? 0.945 8.982 2.025 1.00 97.62 112 LYS A CA 1
ATOM 881 C C . LYS A 1 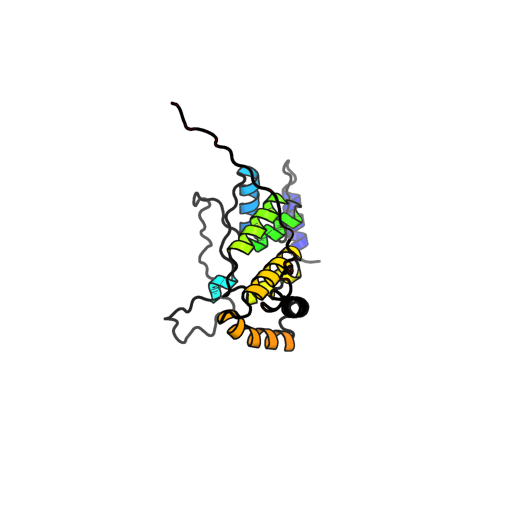112 ? 2.136 8.393 2.782 1.00 97.62 112 LYS A C 1
ATOM 883 O O . LYS A 1 112 ? 3.294 8.575 2.405 1.00 97.62 112 LYS A O 1
ATOM 888 N N . ALA A 1 113 ? 1.878 7.648 3.855 1.00 96.62 113 ALA A N 1
ATOM 889 C CA . ALA A 1 113 ? 2.930 6.954 4.585 1.00 96.62 113 ALA A CA 1
ATOM 890 C C . ALA A 1 113 ? 3.589 5.827 3.773 1.00 96.62 113 ALA A C 1
ATOM 892 O O . ALA A 1 113 ? 4.787 5.607 3.958 1.00 96.62 113 ALA A O 1
ATOM 893 N N . ILE A 1 114 ? 2.843 5.131 2.902 1.00 97.25 114 ILE A N 1
ATOM 894 C CA . ILE A 1 114 ? 3.395 4.161 1.941 1.00 97.25 114 ILE A CA 1
ATOM 895 C C . ILE A 1 114 ? 4.259 4.905 0.922 1.00 97.25 114 ILE A C 1
ATOM 897 O O . ILE A 1 114 ? 5.443 4.602 0.823 1.00 97.25 114 ILE A O 1
ATOM 901 N N . GLU A 1 115 ? 3.696 5.919 0.259 1.00 96.25 115 GLU A N 1
ATOM 902 C CA . GLU A 1 115 ? 4.358 6.731 -0.772 1.00 96.25 115 GLU A CA 1
ATOM 903 C C . GLU A 1 115 ? 5.709 7.287 -0.295 1.00 96.25 115 GLU A C 1
ATOM 905 O O . GLU A 1 115 ? 6.749 7.022 -0.889 1.00 96.25 115 GLU A O 1
ATOM 910 N N . THR A 1 116 ? 5.723 7.970 0.852 1.00 95.69 116 THR A N 1
ATOM 911 C CA . THR A 1 116 ? 6.940 8.573 1.434 1.00 95.69 116 THR A CA 1
ATOM 912 C C . THR A 1 116 ? 8.014 7.562 1.849 1.00 95.69 116 THR A C 1
ATOM 914 O O . THR A 1 116 ? 9.150 7.947 2.126 1.00 95.69 116 THR A O 1
ATOM 917 N N . ARG A 1 117 ? 7.677 6.270 1.944 1.00 94.44 117 ARG A N 1
ATOM 918 C CA . ARG A 1 117 ? 8.611 5.200 2.328 1.00 94.44 117 ARG A CA 1
ATOM 919 C C . ARG A 1 117 ? 9.074 4.362 1.138 1.00 94.44 117 ARG A C 1
ATOM 921 O O . ARG A 1 117 ? 9.919 3.483 1.352 1.00 94.44 117 ARG A O 1
ATOM 928 N N . LEU A 1 118 ? 8.567 4.622 -0.066 1.00 94.88 118 LEU A N 1
ATOM 929 C CA . LEU A 1 118 ? 9.074 4.017 -1.292 1.00 94.88 118 LEU A CA 1
ATOM 930 C C . LEU A 1 118 ? 10.474 4.542 -1.614 1.00 94.88 118 LEU A C 1
ATOM 932 O O . LEU A 1 118 ? 10.831 5.681 -1.320 1.00 94.88 118 LEU A O 1
ATOM 936 N N . SER A 1 119 ? 11.289 3.676 -2.197 1.00 94.25 119 SER A N 1
ATOM 937 C CA . SER A 1 119 ? 12.624 3.996 -2.681 1.00 94.25 119 SER A CA 1
ATOM 938 C C . SER A 1 119 ? 12.960 3.114 -3.874 1.00 94.25 119 SER A C 1
ATOM 940 O O . SER A 1 119 ? 12.370 2.052 -4.066 1.00 94.25 119 SER A O 1
ATOM 942 N N . ALA A 1 120 ? 13.952 3.510 -4.669 1.00 91.62 120 ALA A N 1
ATOM 943 C CA . ALA A 1 120 ? 14.374 2.710 -5.816 1.00 91.62 120 ALA A CA 1
ATOM 944 C C . ALA A 1 120 ? 14.883 1.305 -5.426 1.00 91.62 120 ALA A C 1
ATOM 946 O O . ALA A 1 120 ? 14.796 0.374 -6.222 1.00 91.62 120 ALA A O 1
ATOM 947 N N . ALA A 1 121 ? 15.346 1.142 -4.185 1.00 89.94 121 ALA A N 1
ATOM 948 C CA . ALA A 1 121 ? 15.802 -0.130 -3.639 1.00 89.94 121 ALA A CA 1
ATOM 949 C C . ALA A 1 121 ? 14.653 -1.088 -3.266 1.00 89.94 121 ALA A C 1
ATOM 951 O O . ALA A 1 121 ? 14.849 -2.299 -3.257 1.00 89.94 121 ALA A O 1
ATOM 952 N N . ASN A 1 122 ? 13.460 -0.567 -2.948 1.00 93.56 122 ASN A N 1
ATOM 953 C CA . ASN A 1 122 ? 12.327 -1.375 -2.486 1.00 93.56 122 ASN A CA 1
ATOM 954 C C . ASN A 1 122 ? 11.150 -1.431 -3.469 1.00 93.56 122 ASN A C 1
ATOM 956 O O . ASN A 1 122 ? 10.315 -2.329 -3.371 1.00 93.56 122 ASN A O 1
ATOM 960 N N . ILE A 1 123 ? 11.087 -0.502 -4.427 1.00 95.12 123 ILE A N 1
ATOM 961 C CA . ILE A 1 123 ? 9.914 -0.306 -5.278 1.00 95.12 123 ILE A CA 1
ATOM 962 C C . ILE A 1 123 ? 9.546 -1.559 -6.067 1.00 95.12 123 ILE A C 1
ATOM 964 O O . ILE A 1 123 ? 8.369 -1.849 -6.244 1.00 95.12 123 ILE A O 1
ATOM 968 N N . LEU A 1 124 ? 10.537 -2.328 -6.516 1.00 93.25 124 LEU A N 1
ATOM 969 C CA . LEU A 1 124 ? 10.289 -3.524 -7.307 1.00 93.25 124 LEU A CA 1
ATOM 970 C C . LEU A 1 124 ? 9.595 -4.621 -6.480 1.00 93.25 124 LEU A C 1
ATOM 972 O O . LEU A 1 124 ? 8.699 -5.301 -6.977 1.00 93.25 124 LEU A O 1
ATOM 976 N N . ASP A 1 125 ? 9.970 -4.772 -5.208 1.00 92.69 125 ASP A N 1
ATOM 977 C CA . ASP A 1 125 ? 9.307 -5.695 -4.281 1.00 92.69 125 ASP A CA 1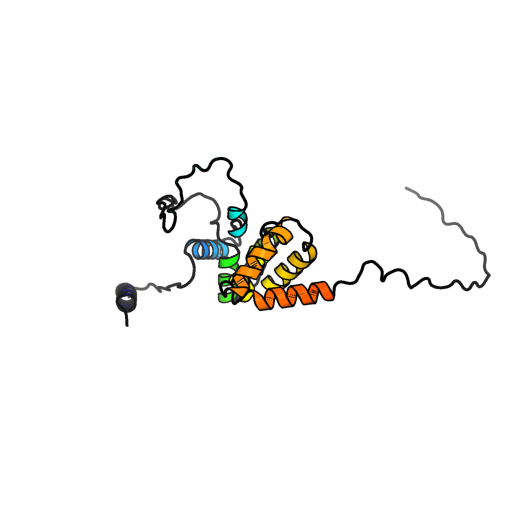
ATOM 978 C C . ASP A 1 125 ? 7.902 -5.223 -3.911 1.00 92.69 125 ASP A C 1
ATOM 980 O O . ASP A 1 125 ? 6.992 -6.038 -3.756 1.00 92.69 125 ASP A O 1
ATOM 984 N N . GLU A 1 126 ? 7.734 -3.911 -3.755 1.00 95.38 126 GLU A N 1
ATOM 985 C CA . GLU A 1 126 ? 6.465 -3.287 -3.402 1.00 95.38 126 GLU A CA 1
ATOM 986 C C . GLU A 1 126 ? 5.460 -3.410 -4.554 1.00 95.38 126 GLU A C 1
ATOM 988 O O . GLU A 1 126 ? 4.421 -4.048 -4.367 1.00 95.38 126 GLU A O 1
ATOM 993 N N . ALA A 1 127 ? 5.822 -2.947 -5.754 1.00 94.06 127 ALA A N 1
ATOM 994 C CA . ALA A 1 127 ? 4.966 -2.937 -6.940 1.00 94.06 127 ALA A CA 1
ATOM 995 C C . ALA A 1 127 ? 4.474 -4.338 -7.328 1.00 94.06 127 ALA A C 1
ATOM 997 O O . ALA A 1 127 ? 3.315 -4.520 -7.698 1.00 94.06 127 ALA A O 1
ATOM 998 N N . LEU A 1 128 ? 5.333 -5.355 -7.204 1.00 93.69 128 LEU A N 1
ATOM 999 C CA . LEU A 1 128 ? 5.000 -6.740 -7.554 1.00 93.69 128 LEU A CA 1
ATOM 1000 C C . LEU A 1 128 ? 4.380 -7.526 -6.384 1.00 93.69 128 LEU A C 1
ATOM 1002 O O . LEU A 1 128 ? 4.184 -8.741 -6.471 1.00 93.69 128 LEU A O 1
ATOM 1006 N N . SER A 1 129 ? 4.066 -6.860 -5.270 1.00 94.31 129 SER A N 1
ATOM 1007 C CA . SER A 1 129 ? 3.516 -7.512 -4.086 1.00 94.31 129 SER A CA 1
ATOM 1008 C C . SER A 1 129 ? 2.025 -7.855 -4.217 1.00 94.31 129 SER A C 1
ATOM 1010 O O . SER A 1 129 ? 1.237 -7.182 -4.883 1.00 94.31 129 SER A O 1
ATOM 1012 N N . LYS A 1 130 ? 1.587 -8.866 -3.450 1.00 92.69 130 LYS A N 1
ATOM 1013 C CA . LYS A 1 130 ? 0.157 -9.201 -3.264 1.00 92.69 130 LYS A CA 1
ATOM 1014 C C . LYS A 1 130 ? -0.682 -8.019 -2.773 1.00 92.69 130 LYS A C 1
ATOM 1016 O O . LYS A 1 130 ? -1.885 -7.991 -3.008 1.00 92.69 130 LYS A O 1
ATOM 1021 N N . PHE A 1 131 ? -0.072 -7.107 -2.016 1.00 93.69 131 PHE A N 1
ATOM 1022 C CA . PHE A 1 131 ? -0.759 -5.944 -1.462 1.00 93.69 131 PHE A CA 1
ATOM 1023 C C . PHE A 1 131 ? -1.183 -4.998 -2.584 1.00 93.69 131 PHE A C 1
ATOM 1025 O O . PHE A 1 131 ? -2.359 -4.668 -2.701 1.00 93.69 131 PHE A O 1
ATOM 1032 N N . THR A 1 132 ? -0.238 -4.646 -3.445 1.00 93.56 132 THR A N 1
ATOM 1033 C CA . THR A 1 132 ? -0.422 -3.719 -4.561 1.00 93.56 132 THR A CA 1
ATOM 1034 C C . THR A 1 132 ? -1.449 -4.233 -5.564 1.00 93.56 132 THR A C 1
ATOM 1036 O O . THR A 1 132 ? -2.334 -3.499 -5.999 1.00 93.56 132 THR A O 1
ATOM 1039 N N . ALA A 1 133 ? -1.440 -5.538 -5.839 1.00 92.06 133 ALA A N 1
ATOM 1040 C CA . ALA A 1 133 ? -2.440 -6.168 -6.699 1.00 92.06 133 ALA A CA 1
ATOM 1041 C C . ALA A 1 133 ? -3.895 -5.991 -6.212 1.00 92.06 133 ALA A C 1
ATOM 1043 O O . ALA A 1 133 ? -4.814 -6.063 -7.017 1.00 92.06 133 ALA A O 1
ATOM 1044 N N . ARG A 1 134 ? -4.122 -5.743 -4.913 1.00 91.62 134 ARG A N 1
ATOM 1045 C CA . ARG A 1 134 ? -5.464 -5.582 -4.319 1.00 91.62 134 ARG A CA 1
ATOM 1046 C C . ARG A 1 134 ? -5.894 -4.127 -4.128 1.00 91.62 134 ARG A C 1
ATOM 1048 O O . ARG A 1 134 ? -7.012 -3.887 -3.679 1.00 91.62 134 ARG A O 1
ATOM 1055 N N . HIS A 1 135 ? -5.010 -3.168 -4.388 1.00 94.69 135 HIS A N 1
ATOM 1056 C CA . HIS A 1 135 ? -5.238 -1.762 -4.068 1.00 94.69 135 HIS A CA 1
ATOM 1057 C C . HIS A 1 135 ? -4.869 -0.878 -5.256 1.00 94.69 135 HIS A C 1
ATOM 1059 O O . HIS A 1 135 ? -3.723 -0.462 -5.394 1.00 94.69 135 HIS A O 1
ATOM 1065 N N . ASP A 1 136 ? -5.858 -0.575 -6.095 1.00 93.81 136 ASP A N 1
ATOM 1066 C CA . ASP A 1 136 ? -5.666 0.105 -7.383 1.00 93.81 136 ASP A CA 1
ATOM 1067 C C . ASP A 1 136 ? -4.967 1.460 -7.255 1.00 93.81 136 ASP A C 1
ATOM 1069 O O . ASP A 1 136 ? -4.013 1.724 -7.980 1.00 93.81 136 ASP A O 1
ATOM 1073 N N . ALA A 1 137 ? -5.366 2.280 -6.278 1.00 94.88 137 ALA A N 1
ATOM 1074 C CA . ALA A 1 137 ? -4.729 3.573 -6.033 1.00 94.88 137 ALA A CA 1
ATOM 1075 C C . ALA A 1 137 ? -3.243 3.433 -5.655 1.00 94.88 137 ALA A C 1
ATOM 1077 O O . ALA A 1 137 ? -2.410 4.218 -6.102 1.00 94.88 137 ALA A O 1
ATOM 1078 N N . VAL A 1 138 ? -2.899 2.426 -4.840 1.00 96.38 138 VAL A N 1
ATOM 1079 C CA . VAL A 1 138 ? -1.498 2.156 -4.472 1.00 96.38 138 VAL A CA 1
ATOM 1080 C C . VAL A 1 138 ? -0.7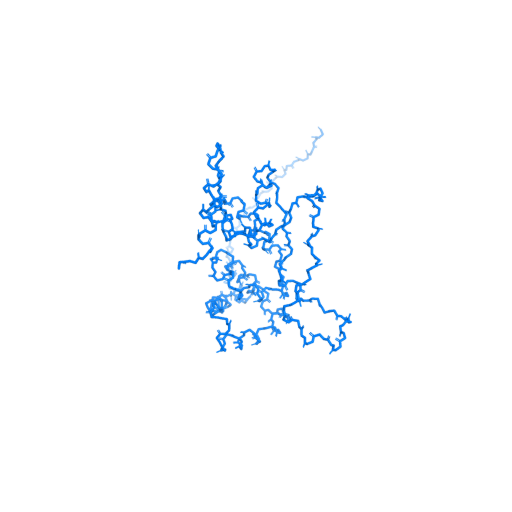35 1.639 -5.685 1.00 96.38 138 VAL A C 1
ATOM 1082 O O . VAL A 1 138 ? 0.383 2.079 -5.926 1.00 96.38 138 VAL A O 1
ATOM 1085 N N . ARG A 1 139 ? -1.349 0.747 -6.467 1.00 95.69 139 ARG A N 1
ATOM 1086 C CA . ARG A 1 139 ? -0.758 0.188 -7.684 1.00 95.69 139 ARG A CA 1
ATOM 1087 C C . ARG A 1 139 ? -0.397 1.259 -8.692 1.00 95.69 139 ARG A C 1
ATOM 1089 O O . ARG A 1 139 ? 0.720 1.249 -9.190 1.00 95.69 139 ARG A O 1
ATOM 1096 N N . GLU A 1 140 ? -1.309 2.181 -8.961 1.00 95.25 140 GLU A N 1
ATOM 1097 C CA . GLU A 1 140 ? -1.059 3.277 -9.892 1.00 95.25 140 GLU A CA 1
ATOM 1098 C C . GLU A 1 140 ? 0.107 4.159 -9.423 1.00 95.25 140 GLU A C 1
ATOM 1100 O O . GLU A 1 140 ? 1.022 4.447 -10.196 1.00 95.25 140 GLU A O 1
ATOM 1105 N N . MET A 1 141 ? 0.130 4.515 -8.136 1.00 96.31 141 MET A N 1
ATOM 1106 C CA . MET A 1 141 ? 1.207 5.311 -7.541 1.00 96.31 141 MET A CA 1
ATOM 1107 C C . MET A 1 141 ? 2.566 4.588 -7.581 1.00 96.31 141 MET A C 1
ATOM 1109 O O . MET A 1 141 ? 3.561 5.178 -8.006 1.00 96.31 141 MET A O 1
ATOM 1113 N N . GLU A 1 142 ? 2.619 3.302 -7.225 1.00 96.38 142 GLU A N 1
ATOM 1114 C CA . GLU A 1 142 ? 3.852 2.505 -7.264 1.00 96.38 142 GLU A CA 1
ATOM 1115 C C . GLU A 1 142 ? 4.353 2.285 -8.702 1.00 96.38 142 GLU A C 1
ATOM 1117 O O . GLU A 1 142 ? 5.552 2.406 -8.957 1.00 96.38 142 GLU A O 1
ATOM 1122 N N . ILE A 1 143 ? 3.464 2.030 -9.671 1.00 95.19 143 ILE A N 1
ATOM 1123 C CA . ILE A 1 143 ? 3.838 1.904 -11.091 1.00 95.19 143 ILE A CA 1
ATOM 1124 C C . ILE A 1 143 ? 4.373 3.234 -11.629 1.00 95.19 143 ILE A C 1
ATOM 1126 O O . ILE A 1 143 ? 5.380 3.243 -12.339 1.00 95.19 143 ILE A O 1
ATOM 1130 N N . ALA A 1 144 ? 3.746 4.362 -11.285 1.00 94.31 144 ALA A N 1
ATOM 1131 C CA . ALA A 1 144 ? 4.224 5.684 -11.682 1.00 94.31 144 ALA A CA 1
ATOM 1132 C C . ALA A 1 144 ? 5.624 5.978 -11.116 1.00 94.31 144 ALA A C 1
ATOM 1134 O O . ALA A 1 144 ? 6.510 6.450 -11.841 1.00 94.31 144 ALA A O 1
ATOM 1135 N N . PHE A 1 145 ? 5.855 5.641 -9.844 1.00 94.94 145 PHE A N 1
ATOM 1136 C CA . PHE A 1 145 ? 7.169 5.770 -9.219 1.00 94.94 145 PHE A CA 1
ATOM 1137 C C . PHE A 1 145 ? 8.207 4.858 -9.891 1.00 94.94 145 PHE A C 1
ATOM 1139 O O . PHE A 1 145 ? 9.304 5.313 -10.225 1.00 94.94 145 PHE A O 1
ATOM 1146 N N . LEU A 1 146 ? 7.855 3.596 -10.160 1.00 94.19 146 LEU A N 1
ATOM 1147 C CA . LEU A 1 146 ? 8.725 2.622 -10.823 1.00 94.19 146 LEU A CA 1
ATOM 1148 C C . LEU A 1 146 ? 9.090 3.044 -12.253 1.00 94.19 146 LEU A C 1
ATOM 1150 O O . LEU A 1 146 ? 10.254 2.962 -12.635 1.00 94.19 146 LEU A O 1
ATOM 1154 N N . ALA A 1 147 ? 8.132 3.555 -13.029 1.00 93.31 147 ALA A N 1
ATOM 1155 C CA . ALA A 1 147 ? 8.364 4.047 -14.389 1.00 93.31 147 ALA A CA 1
ATOM 1156 C C . ALA A 1 147 ? 9.354 5.226 -14.427 1.00 93.31 147 ALA A C 1
ATOM 1158 O O . ALA A 1 147 ? 10.174 5.335 -15.346 1.00 93.31 147 ALA A O 1
ATOM 1159 N N . THR A 1 148 ? 9.311 6.082 -13.403 1.00 92.69 148 THR A N 1
ATOM 1160 C CA . THR A 1 148 ? 10.236 7.213 -13.237 1.00 92.69 148 THR A CA 1
ATOM 1161 C C . THR A 1 148 ? 11.649 6.736 -12.875 1.00 92.69 148 THR A C 1
ATOM 1163 O O . THR A 1 148 ? 12.629 7.287 -13.369 1.00 92.69 148 THR A O 1
ATOM 1166 N N . HIS A 1 149 ? 11.766 5.655 -12.096 1.00 91.94 149 HIS A N 1
ATOM 1167 C CA . HIS A 1 149 ? 13.037 5.085 -11.622 1.00 91.94 149 HIS A CA 1
ATOM 1168 C C . HIS A 1 149 ? 13.514 3.858 -12.420 1.00 91.94 149 HIS A C 1
ATOM 1170 O O . HIS A 1 149 ? 14.393 3.128 -11.965 1.00 91.94 149 HIS A O 1
ATOM 1176 N N . LYS A 1 150 ? 12.970 3.627 -13.622 1.00 88.38 150 LYS A N 1
ATOM 1177 C CA . LYS A 1 150 ? 13.230 2.429 -14.446 1.00 88.38 150 LYS A CA 1
ATOM 1178 C C . LYS A 1 150 ? 14.711 2.153 -14.742 1.00 88.38 150 LYS A C 1
ATOM 1180 O O . LYS A 1 150 ? 15.089 0.998 -14.893 1.00 88.38 150 LYS A O 1
ATOM 1185 N N . SER A 1 151 ? 15.539 3.196 -14.806 1.00 90.44 151 SER A N 1
ATOM 1186 C CA . SER A 1 151 ? 16.980 3.089 -15.086 1.00 90.44 151 SER A CA 1
ATOM 1187 C C . SER A 1 151 ? 17.844 2.988 -13.823 1.00 90.44 151 SER A C 1
ATOM 1189 O O . SER A 1 151 ? 19.067 2.962 -13.922 1.00 90.44 151 SER A O 1
ATOM 1191 N N . HIS A 1 152 ? 17.242 2.970 -12.629 1.00 93.75 152 HIS A N 1
ATOM 1192 C CA . HIS A 1 152 ? 17.991 2.880 -11.379 1.00 93.75 152 HIS A CA 1
ATOM 1193 C C . HIS A 1 152 ? 18.651 1.493 -11.242 1.00 93.75 152 HIS A C 1
ATOM 1195 O O . HIS A 1 152 ? 17.986 0.481 -11.491 1.00 93.75 152 HIS A O 1
ATOM 1201 N N . PRO A 1 153 ? 19.922 1.401 -10.803 1.00 91.62 153 PRO A N 1
ATOM 1202 C CA . PRO A 1 153 ? 20.671 0.141 -10.776 1.00 91.62 153 PRO A CA 1
ATOM 1203 C C . PRO A 1 153 ? 20.000 -0.958 -9.946 1.00 91.62 153 PRO A C 1
ATOM 1205 O O . PRO A 1 153 ? 20.009 -2.115 -10.354 1.00 91.62 153 PRO A O 1
ATOM 1208 N N . ASP A 1 154 ? 19.380 -0.617 -8.814 1.00 89.75 154 ASP A N 1
ATOM 1209 C CA . ASP A 1 154 ? 18.688 -1.611 -7.978 1.00 89.75 154 ASP A CA 1
ATOM 1210 C C . ASP A 1 154 ? 17.463 -2.223 -8.670 1.00 89.75 154 ASP A C 1
ATOM 1212 O O . ASP A 1 154 ? 17.210 -3.421 -8.533 1.00 89.75 154 ASP A O 1
ATOM 1216 N N . VAL A 1 155 ? 16.745 -1.431 -9.473 1.00 91.31 155 VAL A N 1
ATOM 1217 C CA . VAL A 1 155 ? 15.598 -1.908 -10.256 1.00 91.31 155 VAL A CA 1
ATOM 1218 C C . VAL A 1 155 ? 16.082 -2.833 -11.368 1.00 91.31 155 VAL A C 1
ATOM 1220 O O . VAL A 1 155 ? 15.576 -3.946 -11.501 1.00 91.31 155 VAL A O 1
ATOM 1223 N N . LEU A 1 156 ? 17.102 -2.411 -12.122 1.00 91.31 156 LEU A N 1
ATOM 1224 C CA . LEU A 1 156 ? 17.676 -3.205 -13.211 1.00 91.31 156 LEU A CA 1
ATOM 1225 C C . LEU A 1 156 ? 18.264 -4.530 -12.713 1.00 91.31 156 LEU A C 1
ATOM 1227 O O . LEU A 1 156 ? 18.081 -5.561 -13.355 1.00 91.31 156 LEU A O 1
ATOM 1231 N N . ARG A 1 157 ? 18.923 -4.522 -11.548 1.00 93.19 157 ARG A N 1
ATOM 1232 C CA . ARG A 1 157 ? 19.508 -5.722 -10.937 1.00 93.19 157 ARG A CA 1
ATOM 1233 C C . ARG A 1 157 ? 18.441 -6.703 -10.449 1.00 93.19 157 ARG A C 1
ATOM 1235 O O . ARG A 1 157 ? 18.615 -7.908 -10.590 1.00 93.19 157 ARG A O 1
ATOM 1242 N N . GLY A 1 158 ? 17.351 -6.202 -9.864 1.00 90.25 158 GLY A N 1
ATOM 1243 C CA . GLY A 1 158 ? 16.288 -7.043 -9.307 1.00 90.25 158 GLY A CA 1
ATOM 1244 C C . GLY A 1 158 ? 15.303 -7.591 -10.345 1.00 90.25 158 GLY A C 1
ATOM 1245 O O . GLY A 1 158 ? 14.660 -8.614 -10.099 1.00 90.25 158 GLY A O 1
ATOM 1246 N N . LEU A 1 159 ? 15.166 -6.931 -11.500 1.00 90.88 159 LEU A N 1
ATOM 1247 C CA . LEU A 1 159 ? 14.137 -7.247 -12.491 1.00 90.88 159 LEU A CA 1
ATOM 1248 C C . LEU A 1 159 ? 14.226 -8.679 -13.058 1.00 90.88 159 LEU A C 1
ATOM 1250 O O . LEU A 1 159 ? 13.184 -9.340 -13.074 1.00 90.88 159 LEU A O 1
ATOM 1254 N N . PRO A 1 160 ? 15.403 -9.213 -13.453 1.00 93.56 160 PRO A N 1
ATOM 1255 C CA . PRO A 1 160 ? 15.504 -10.576 -13.980 1.00 93.56 160 PRO A CA 1
ATOM 1256 C C . PRO A 1 160 ? 14.977 -11.636 -13.006 1.00 93.56 160 PRO A C 1
ATOM 1258 O O . PRO A 1 160 ? 14.147 -12.459 -13.385 1.00 93.56 160 PRO A O 1
ATOM 1261 N N . ALA A 1 161 ? 15.361 -11.551 -11.728 1.00 92.62 161 ALA A N 1
ATOM 1262 C CA . ALA A 1 161 ? 14.919 -12.491 -10.697 1.00 92.62 161 ALA A CA 1
ATOM 1263 C C . ALA A 1 161 ? 13.396 -12.448 -10.481 1.00 92.62 161 ALA A C 1
ATOM 1265 O O . ALA A 1 161 ? 12.756 -13.469 -10.227 1.00 92.62 161 ALA A O 1
ATOM 1266 N N . LYS A 1 162 ? 12.781 -11.263 -10.602 1.00 92.44 162 LYS A N 1
ATOM 1267 C CA . LYS A 1 162 ? 11.321 -11.133 -10.530 1.00 92.44 162 LYS A CA 1
ATOM 1268 C C . LYS A 1 162 ? 10.634 -11.758 -11.734 1.00 92.44 162 LYS A C 1
ATOM 1270 O O . LYS A 1 162 ? 9.646 -12.463 -11.539 1.00 92.44 162 LYS A O 1
ATOM 1275 N N . ILE A 1 163 ? 11.149 -11.519 -12.941 1.00 92.25 163 ILE A N 1
ATOM 1276 C CA . ILE A 1 163 ? 10.633 -12.107 -14.186 1.00 92.25 163 ILE A CA 1
ATOM 1277 C C . ILE A 1 163 ? 10.672 -13.631 -14.115 1.00 92.25 163 ILE A C 1
ATOM 1279 O O . ILE A 1 163 ? 9.661 -14.277 -14.379 1.00 92.25 163 ILE A O 1
ATOM 1283 N N . GLU A 1 164 ? 11.789 -14.201 -13.673 1.00 93.25 164 GLU A N 1
ATOM 1284 C CA . GLU A 1 164 ? 11.923 -15.645 -13.487 1.00 93.25 164 GLU A CA 1
ATOM 1285 C C . GLU A 1 164 ? 10.909 -16.181 -12.464 1.00 93.25 164 GLU A C 1
ATOM 1287 O O . GLU A 1 164 ? 10.190 -17.144 -12.732 1.00 93.25 164 GLU A O 1
ATOM 1292 N N . ALA A 1 165 ? 10.750 -15.503 -11.322 1.00 90.62 165 ALA A N 1
ATOM 1293 C CA . ALA A 1 165 ? 9.747 -15.873 -10.326 1.00 90.62 165 ALA A CA 1
ATOM 1294 C C . ALA A 1 165 ? 8.304 -15.813 -10.869 1.00 90.62 165 ALA A C 1
ATOM 1296 O O . ALA A 1 165 ? 7.467 -16.620 -10.464 1.00 90.62 165 ALA A O 1
ATOM 1297 N N . MET A 1 166 ? 7.992 -14.893 -11.787 1.00 91.81 166 MET A N 1
ATOM 1298 C CA . MET A 1 166 ? 6.698 -14.873 -12.482 1.00 91.81 166 MET A CA 1
ATOM 1299 C C . MET A 1 166 ? 6.547 -16.039 -13.456 1.00 91.81 166 MET A C 1
ATOM 1301 O O . MET A 1 166 ? 5.501 -16.683 -13.441 1.00 91.81 166 MET A O 1
ATOM 1305 N N . ALA A 1 167 ? 7.574 -16.331 -14.256 1.00 91.62 167 ALA A N 1
ATOM 1306 C CA . ALA A 1 167 ? 7.564 -17.439 -15.211 1.00 91.62 167 ALA A CA 1
ATOM 1307 C C . ALA A 1 167 ? 7.374 -18.797 -14.513 1.00 91.62 167 ALA A C 1
ATOM 1309 O O . ALA A 1 167 ? 6.646 -19.651 -15.009 1.00 91.62 167 ALA A O 1
ATOM 1310 N N . MET A 1 168 ? 7.945 -18.960 -13.316 1.00 93.00 168 MET A N 1
ATOM 1311 C CA . MET A 1 168 ? 7.747 -20.137 -12.460 1.00 93.00 168 MET A CA 1
ATOM 1312 C C . MET A 1 168 ? 6.391 -20.164 -11.728 1.00 93.00 168 MET A C 1
ATOM 1314 O O . MET A 1 168 ? 6.124 -21.090 -10.967 1.00 93.00 168 MET A O 1
ATOM 1318 N N . GLY A 1 169 ? 5.540 -19.147 -11.890 1.00 90.31 169 GLY A N 1
ATOM 1319 C CA . GLY A 1 169 ? 4.235 -19.072 -11.227 1.00 90.31 169 GLY A CA 1
ATOM 1320 C C . GLY A 1 169 ? 4.276 -18.662 -9.748 1.00 90.31 169 GLY A C 1
ATOM 1321 O O . GLY A 1 169 ? 3.246 -18.700 -9.077 1.00 90.31 169 GLY A O 1
ATOM 1322 N N . ASN A 1 170 ? 5.422 -18.210 -9.226 1.00 90.81 170 ASN A N 1
ATOM 1323 C CA . ASN A 1 170 ? 5.564 -17.789 -7.823 1.00 90.81 170 ASN A CA 1
ATOM 1324 C C . ASN A 1 170 ? 4.967 -16.396 -7.544 1.00 90.81 170 ASN A C 1
ATOM 1326 O O . ASN A 1 170 ? 4.693 -16.050 -6.391 1.00 90.81 170 ASN A O 1
ATOM 1330 N N . LEU A 1 171 ? 4.735 -15.594 -8.590 1.00 90.25 171 LEU A N 1
ATOM 1331 C CA . LEU A 1 171 ? 4.151 -14.250 -8.514 1.00 90.25 171 LEU A CA 1
ATOM 1332 C C . LEU A 1 171 ? 2.929 -14.102 -9.449 1.00 90.25 171 LEU A C 1
ATOM 1334 O O . LEU A 1 171 ? 2.950 -13.279 -10.365 1.00 90.25 171 LEU A O 1
ATOM 1338 N N . PRO A 1 172 ? 1.823 -14.842 -9.226 1.00 90.88 172 PRO A N 1
ATOM 1339 C CA . PRO A 1 172 ? 0.684 -14.867 -10.156 1.00 90.88 172 PRO A CA 1
ATOM 1340 C C . PRO A 1 172 ? -0.047 -13.519 -10.294 1.00 90.88 172 PRO A C 1
ATOM 1342 O O . PRO A 1 172 ? -0.816 -13.308 -11.222 1.00 90.88 172 PRO A O 1
ATOM 1345 N N . HIS A 1 173 ? 0.184 -12.591 -9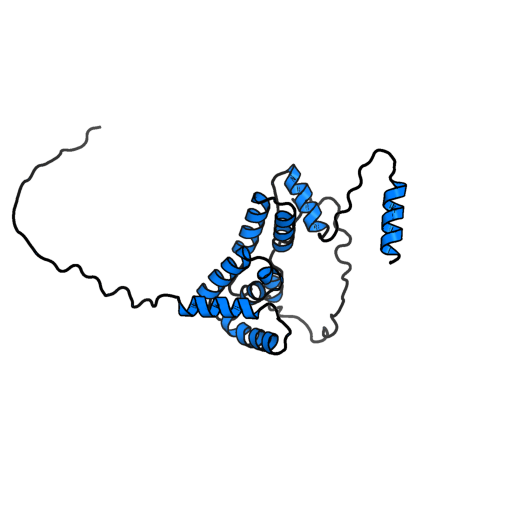.367 1.00 91.06 173 HIS A N 1
ATOM 1346 C CA . HIS A 1 173 ? -0.426 -11.258 -9.314 1.00 91.06 173 HIS A CA 1
ATOM 1347 C C . HIS A 1 173 ? 0.431 -10.175 -9.988 1.00 91.06 173 HIS A C 1
ATOM 1349 O O . HIS A 1 173 ? -0.032 -9.049 -10.147 1.00 91.06 173 HIS A O 1
ATOM 1355 N N . ALA A 1 174 ? 1.674 -10.488 -10.358 1.00 90.81 174 ALA A N 1
ATOM 1356 C CA . ALA A 1 174 ? 2.640 -9.503 -10.835 1.00 90.81 174 ALA A CA 1
ATOM 1357 C C . ALA A 1 174 ? 2.546 -9.230 -12.349 1.00 90.81 174 ALA A C 1
ATOM 1359 O O . ALA A 1 174 ? 2.943 -8.155 -12.796 1.00 90.81 174 ALA A O 1
ATOM 1360 N N . GLY A 1 175 ? 1.957 -10.148 -13.126 1.00 89.12 175 GLY A N 1
ATOM 1361 C CA . GLY A 1 175 ? 1.777 -9.995 -14.577 1.00 89.12 175 GLY A CA 1
ATOM 1362 C C . GLY A 1 175 ? 1.077 -8.687 -14.978 1.00 89.12 175 GLY A C 1
ATOM 1363 O O . GLY A 1 175 ? 1.680 -7.894 -15.700 1.00 89.12 175 GLY A O 1
ATOM 1364 N N . PRO A 1 176 ? -0.130 -8.386 -14.456 1.00 89.00 176 PRO A N 1
ATOM 1365 C CA . PRO A 1 176 ? -0.833 -7.139 -14.768 1.00 89.00 176 PRO A CA 1
ATOM 1366 C C . PRO A 1 176 ? -0.043 -5.871 -14.416 1.00 89.00 176 PRO A C 1
ATOM 1368 O O . PRO A 1 176 ? -0.139 -4.868 -15.121 1.00 89.00 176 PRO A O 1
ATOM 1371 N N . VAL A 1 177 ? 0.759 -5.912 -13.345 1.00 91.06 177 VAL A N 1
ATOM 1372 C CA . VAL A 1 177 ? 1.610 -4.785 -12.929 1.00 91.06 177 VAL A CA 1
ATOM 1373 C C . VAL A 1 177 ? 2.700 -4.530 -13.967 1.00 91.06 177 VAL A C 1
ATOM 1375 O O . VAL A 1 177 ? 2.911 -3.385 -14.363 1.00 91.06 177 VAL A O 1
ATOM 1378 N N . LEU A 1 178 ? 3.366 -5.585 -14.444 1.00 90.19 178 LEU A N 1
ATOM 1379 C CA . LEU A 1 178 ? 4.375 -5.459 -15.494 1.00 90.19 178 LEU A CA 1
ATOM 1380 C C . LEU A 1 178 ? 3.787 -5.010 -16.829 1.00 90.19 178 LEU A C 1
ATOM 1382 O O . LEU A 1 178 ? 4.393 -4.178 -17.501 1.00 90.19 178 LEU A O 1
ATOM 1386 N N . THR A 1 179 ? 2.613 -5.518 -17.207 1.00 91.06 179 THR A N 1
ATOM 1387 C CA . THR A 1 179 ? 1.921 -5.066 -18.419 1.00 91.06 179 THR A CA 1
ATOM 1388 C C . THR A 1 179 ? 1.638 -3.567 -18.354 1.00 91.06 179 THR A C 1
ATOM 1390 O O . THR A 1 179 ? 1.975 -2.841 -19.288 1.00 91.06 179 THR A O 1
ATOM 1393 N N . ALA A 1 180 ? 1.093 -3.086 -17.234 1.00 90.31 180 ALA A N 1
ATOM 1394 C CA . ALA A 1 180 ? 0.822 -1.667 -17.029 1.00 90.31 180 ALA A CA 1
ATOM 1395 C C . ALA A 1 180 ? 2.109 -0.820 -17.007 1.00 90.31 180 ALA A C 1
ATOM 1397 O O . ALA A 1 180 ? 2.148 0.261 -17.595 1.00 90.31 180 ALA A O 1
ATOM 1398 N N . LEU A 1 181 ? 3.190 -1.323 -16.398 1.00 90.94 181 LEU A N 1
ATOM 1399 C CA . LEU A 1 181 ? 4.500 -0.670 -16.435 1.00 90.94 181 LEU A CA 1
ATOM 1400 C C . LEU A 1 181 ? 5.021 -0.535 -17.872 1.00 90.94 181 LEU A C 1
ATOM 1402 O O . LEU A 1 181 ? 5.434 0.553 -18.267 1.00 90.94 181 LEU A O 1
ATOM 1406 N N . TYR A 1 182 ? 4.987 -1.615 -18.656 1.00 90.44 182 TYR A N 1
ATOM 1407 C CA . TYR A 1 182 ? 5.444 -1.611 -20.046 1.00 90.44 182 TYR A CA 1
ATOM 1408 C C . TYR A 1 182 ? 4.641 -0.625 -20.900 1.00 90.44 182 TYR A C 1
ATOM 1410 O O . TYR A 1 182 ? 5.226 0.198 -21.602 1.00 90.44 182 TYR A O 1
ATOM 1418 N N . GLN A 1 183 ? 3.310 -0.646 -20.781 1.00 91.25 183 GLN A N 1
ATOM 1419 C CA . GLN A 1 183 ? 2.427 0.300 -21.467 1.00 91.25 183 GLN A CA 1
ATOM 1420 C C . GLN A 1 183 ? 2.768 1.750 -21.111 1.00 91.25 183 GLN A C 1
ATOM 1422 O O . GLN A 1 183 ? 2.887 2.590 -22.001 1.00 91.25 183 GLN A O 1
ATOM 1427 N N . ARG A 1 184 ? 2.995 2.040 -19.825 1.00 90.44 184 ARG A N 1
ATOM 1428 C CA . ARG A 1 184 ? 3.368 3.383 -19.372 1.00 90.44 184 ARG A CA 1
ATOM 1429 C C . ARG A 1 184 ? 4.728 3.818 -19.909 1.00 90.44 184 ARG A C 1
ATOM 1431 O O . ARG A 1 184 ? 4.899 4.984 -20.243 1.00 90.44 184 ARG A O 1
ATOM 1438 N N . ILE A 1 185 ? 5.689 2.897 -20.009 1.00 89.06 185 ILE A N 1
ATOM 1439 C CA . ILE A 1 185 ? 7.003 3.181 -20.596 1.00 89.06 185 ILE A CA 1
ATOM 1440 C C . ILE A 1 185 ? 6.892 3.478 -22.090 1.00 89.06 185 ILE A C 1
ATOM 1442 O O . ILE A 1 185 ? 7.496 4.443 -22.546 1.00 89.06 185 ILE A O 1
ATOM 1446 N N . ALA A 1 186 ? 6.094 2.706 -22.826 1.00 88.38 186 ALA A N 1
ATOM 1447 C CA . ALA A 1 186 ? 5.872 2.919 -24.255 1.00 88.38 186 ALA A CA 1
ATOM 1448 C C . ALA A 1 186 ? 5.176 4.259 -24.564 1.00 88.38 186 ALA A C 1
ATOM 1450 O O . ALA A 1 186 ? 5.371 4.820 -25.636 1.00 88.38 186 ALA A O 1
ATOM 1451 N N . GLN A 1 187 ? 4.384 4.778 -23.623 1.00 85.25 187 GLN A N 1
ATOM 1452 C CA . GLN A 1 187 ? 3.656 6.044 -23.750 1.00 85.25 187 GLN A CA 1
ATOM 1453 C C . GLN A 1 187 ? 4.428 7.259 -23.208 1.00 85.25 187 GLN A C 1
ATOM 1455 O O . GLN A 1 187 ? 3.918 8.377 -23.280 1.00 85.25 187 GLN A O 1
ATOM 1460 N N . MET A 1 188 ? 5.632 7.083 -22.643 1.00 72.00 188 MET A N 1
ATOM 1461 C CA . MET A 1 188 ? 6.424 8.224 -22.179 1.00 72.00 188 MET A CA 1
ATOM 1462 C C . MET A 1 188 ? 6.905 9.047 -23.385 1.00 72.00 188 MET A C 1
ATOM 1464 O O . MET A 1 188 ? 7.628 8.504 -24.223 1.00 72.00 188 MET A O 1
ATOM 1468 N N . PRO A 1 189 ? 6.551 10.343 -23.482 1.00 64.81 189 PRO A N 1
ATOM 1469 C CA . PRO A 1 189 ? 6.997 11.177 -24.587 1.00 64.81 189 PRO A CA 1
ATOM 1470 C C . PRO A 1 189 ? 8.524 11.283 -24.580 1.00 64.81 189 PRO A C 1
ATOM 1472 O O . PRO A 1 189 ? 9.150 11.566 -23.553 1.00 64.81 189 PRO A O 1
ATOM 1475 N N . SER A 1 190 ? 9.116 11.036 -25.746 1.00 56.19 190 SER A N 1
ATOM 1476 C CA . SER A 1 190 ? 10.533 11.261 -26.010 1.00 56.19 190 SER A CA 1
ATOM 1477 C C . SER A 1 190 ? 10.884 12.734 -25.743 1.00 56.19 190 SER A C 1
ATOM 1479 O O . SER A 1 190 ? 10.127 13.616 -26.157 1.00 56.19 190 SER A O 1
ATOM 1481 N N . PRO A 1 191 ? 12.037 13.050 -25.118 1.00 59.84 191 PRO A N 1
ATOM 1482 C CA . PRO A 1 191 ? 12.509 14.429 -24.960 1.00 59.84 191 PRO A CA 1
ATOM 1483 C C . PRO A 1 191 ? 12.646 15.218 -26.277 1.00 59.84 191 PRO A C 1
ATOM 1485 O O . PRO A 1 191 ? 12.794 16.437 -26.232 1.00 59.84 191 PRO A O 1
ATOM 1488 N N . ASN A 1 192 ? 12.588 14.553 -27.437 1.00 54.66 192 ASN A N 1
ATOM 1489 C CA . ASN A 1 192 ? 12.831 15.165 -28.744 1.00 54.66 192 ASN A CA 1
ATOM 1490 C C . ASN A 1 192 ? 11.595 15.788 -29.426 1.00 54.66 192 ASN A C 1
ATOM 1492 O O . ASN A 1 192 ? 11.761 16.407 -30.472 1.00 54.66 192 ASN A O 1
ATOM 1496 N N . ASP A 1 193 ? 10.388 15.711 -28.855 1.00 53.50 193 ASP A N 1
ATOM 1497 C CA . ASP A 1 193 ? 9.171 16.250 -29.502 1.00 53.50 193 ASP A CA 1
ATOM 1498 C C . ASP A 1 193 ? 8.911 17.754 -29.263 1.00 53.50 193 ASP A C 1
ATOM 1500 O O . ASP A 1 193 ? 7.875 18.283 -29.663 1.00 53.50 193 ASP A O 1
ATOM 1504 N N . LYS A 1 194 ? 9.837 18.495 -28.633 1.00 50.53 194 LYS A N 1
ATOM 1505 C CA . LYS A 1 194 ? 9.647 19.935 -28.341 1.00 50.53 194 LYS A CA 1
ATOM 1506 C C . LYS A 1 194 ? 10.286 20.920 -29.328 1.00 50.53 194 LYS A C 1
ATOM 1508 O O . LYS A 1 194 ? 10.220 22.121 -29.078 1.00 50.53 194 LYS A O 1
ATOM 1513 N N . THR A 1 195 ? 10.843 20.481 -30.457 1.00 48.41 195 THR A N 1
ATOM 1514 C CA . THR A 1 195 ? 11.535 21.398 -31.396 1.00 48.41 195 THR A CA 1
ATOM 1515 C C . THR A 1 195 ? 10.704 21.859 -32.599 1.00 48.41 195 THR A C 1
ATOM 1517 O O . THR A 1 195 ? 11.238 22.529 -33.477 1.00 48.41 195 THR A O 1
ATOM 1520 N N . ALA A 1 196 ? 9.400 21.576 -32.659 1.00 53.25 196 ALA A N 1
ATOM 1521 C CA . ALA A 1 196 ? 8.552 21.984 -33.784 1.00 53.25 196 ALA A CA 1
ATOM 1522 C C . ALA A 1 196 ? 7.431 22.954 -33.374 1.00 53.25 196 ALA A C 1
ATOM 1524 O O . ALA A 1 196 ? 6.258 22.670 -33.581 1.00 53.25 196 ALA A O 1
ATOM 1525 N N . GLN A 1 197 ? 7.780 24.116 -32.810 1.00 46.16 197 GLN A N 1
ATOM 1526 C CA . GLN A 1 197 ? 6.922 25.305 -32.910 1.00 46.16 197 GLN A CA 1
ATOM 1527 C C . GLN A 1 197 ? 7.706 26.592 -32.622 1.00 46.16 197 GLN A C 1
ATOM 1529 O O . GLN A 1 197 ? 7.679 27.151 -31.529 1.00 46.16 197 GLN A O 1
ATOM 1534 N N . MET A 1 198 ? 8.410 27.078 -33.647 1.00 44.88 198 MET A N 1
ATOM 1535 C CA . MET A 1 198 ? 8.688 28.508 -33.778 1.00 44.88 198 MET A CA 1
ATOM 1536 C C . MET A 1 198 ? 7.454 29.183 -34.393 1.00 44.88 198 MET A C 1
ATOM 1538 O O . MET A 1 198 ? 7.039 28.778 -35.481 1.00 44.88 198 MET A O 1
ATOM 1542 N N . PRO A 1 199 ? 6.869 30.223 -33.779 1.00 48.97 199 PRO A N 1
ATOM 1543 C CA . PRO A 1 199 ? 6.020 31.143 -34.517 1.00 48.97 199 PRO A CA 1
ATOM 1544 C C . PRO A 1 199 ? 6.908 32.007 -35.420 1.00 48.97 199 PRO A C 1
ATOM 1546 O O . PRO A 1 199 ? 7.748 32.777 -34.953 1.00 48.97 199 PRO A O 1
ATOM 1549 N N . SER A 1 200 ? 6.725 31.837 -36.730 1.00 47.88 200 SER A N 1
ATOM 1550 C CA . SER A 1 200 ? 7.328 32.673 -37.763 1.00 47.88 200 SER A CA 1
ATOM 1551 C C . SER A 1 200 ? 6.915 34.130 -37.559 1.00 47.88 200 SER A C 1
ATOM 1553 O O . SER A 1 200 ? 5.730 34.458 -37.490 1.00 47.88 200 SER A O 1
ATOM 1555 N N . SER A 1 201 ? 7.917 34.997 -37.482 1.00 49.66 201 SER A N 1
ATOM 1556 C CA . SER A 1 201 ? 7.798 36.447 -37.547 1.00 49.66 201 SER A CA 1
ATOM 1557 C C . SER A 1 201 ? 7.065 36.880 -38.816 1.00 49.66 201 SER A C 1
ATOM 1559 O O . SER A 1 201 ? 7.480 36.508 -39.910 1.00 49.66 201 SER A O 1
ATOM 1561 N N . ASN A 1 202 ? 6.054 37.733 -38.678 1.00 46.41 202 ASN A N 1
ATOM 1562 C CA . ASN A 1 202 ? 5.682 38.677 -39.726 1.00 46.41 202 ASN A CA 1
ATOM 1563 C C . ASN A 1 202 ? 5.533 40.053 -39.083 1.00 46.41 202 ASN A C 1
ATOM 1565 O O . ASN A 1 202 ? 4.665 40.275 -38.240 1.00 46.41 202 ASN A O 1
ATOM 1569 N N . GLY A 1 203 ? 6.446 40.947 -39.457 1.00 46.44 203 GLY A N 1
ATOM 1570 C CA . GLY A 1 203 ? 6.444 42.332 -39.029 1.00 46.44 203 GLY A CA 1
ATOM 1571 C C . GLY A 1 203 ? 5.251 43.095 -39.589 1.00 46.44 203 GLY A C 1
ATOM 1572 O O . GLY A 1 203 ? 4.822 42.866 -40.719 1.00 46.44 203 GLY A O 1
ATOM 1573 N N . LYS A 1 204 ? 4.769 44.052 -38.799 1.00 49.72 204 LYS A N 1
ATOM 1574 C CA . LYS A 1 204 ? 4.270 45.321 -39.317 1.00 49.72 204 LYS A CA 1
ATOM 1575 C C . LYS A 1 204 ? 4.737 46.438 -38.399 1.00 49.72 204 LYS A C 1
ATOM 1577 O O . LYS A 1 204 ? 4.549 46.389 -37.186 1.00 49.72 204 LYS A O 1
ATOM 1582 N N . ASP A 1 205 ? 5.379 47.396 -39.045 1.00 48.31 205 ASP A N 1
ATOM 1583 C CA . ASP A 1 205 ? 5.809 48.685 -38.545 1.00 48.31 205 ASP A CA 1
ATOM 1584 C C . ASP A 1 205 ? 4.691 49.491 -37.878 1.00 48.31 205 ASP A C 1
ATOM 1586 O O . ASP A 1 205 ? 3.526 49.430 -38.276 1.00 48.31 205 ASP A O 1
ATOM 1590 N N . GLY A 1 206 ? 5.116 50.373 -36.972 1.00 43.53 206 GLY A N 1
ATOM 1591 C CA . GLY A 1 206 ? 4.498 51.687 -36.813 1.00 43.53 206 GLY A CA 1
ATOM 1592 C C . GLY A 1 206 ? 4.010 52.010 -35.404 1.00 43.53 206 GLY A C 1
ATOM 1593 O O . GLY A 1 206 ? 3.034 51.441 -34.932 1.00 43.53 206 GLY A O 1
ATOM 1594 N N . GLY A 1 207 ? 4.615 53.029 -34.784 1.00 43.56 207 GLY A N 1
ATOM 1595 C CA . GLY A 1 207 ? 3.895 53.858 -33.810 1.00 43.56 207 GLY A CA 1
ATOM 1596 C C . GLY A 1 207 ? 4.617 54.150 -32.500 1.00 43.56 207 GLY A C 1
ATOM 1597 O O . GLY A 1 207 ? 4.358 53.534 -31.476 1.00 43.56 207 GLY A O 1
ATOM 1598 N N . CYS A 1 208 ? 5.469 55.168 -32.529 1.00 43.84 208 CYS A N 1
ATOM 1599 C CA . CYS A 1 208 ? 6.039 55.864 -31.378 1.00 43.84 208 CYS A CA 1
ATOM 1600 C C . CYS A 1 208 ? 4.957 56.447 -30.435 1.00 43.84 208 CYS A C 1
ATOM 1602 O O . CYS A 1 208 ? 4.007 57.052 -30.932 1.00 43.84 208 CYS A O 1
ATOM 1604 N N . LYS A 1 209 ? 5.153 56.375 -29.102 1.00 54.22 209 LYS A N 1
ATOM 1605 C CA . LYS A 1 209 ? 5.103 57.545 -28.187 1.00 54.22 209 LYS A CA 1
ATOM 1606 C C . LYS A 1 209 ? 5.429 57.205 -26.717 1.00 54.22 209 LYS A C 1
ATOM 1608 O O . LYS A 1 209 ? 4.732 56.458 -26.042 1.00 54.22 209 LYS A O 1
ATOM 1613 N N . VAL A 1 210 ? 6.501 57.858 -26.264 1.00 53.16 210 VAL A N 1
ATOM 1614 C CA . VAL A 1 210 ? 6.847 58.398 -24.928 1.00 53.16 210 VAL A CA 1
ATOM 1615 C C . VAL A 1 210 ? 5.592 58.671 -24.057 1.00 53.16 210 VAL A C 1
ATOM 1617 O O . VAL A 1 210 ? 4.583 59.103 -24.604 1.00 53.16 210 VAL A O 1
ATOM 1620 N N . CYS A 1 211 ? 5.551 58.399 -22.738 1.00 50.81 211 CYS A N 1
ATOM 1621 C CA . CYS A 1 211 ? 5.872 59.360 -21.659 1.00 50.81 211 CYS A CA 1
ATOM 1622 C C . CYS A 1 211 ? 5.925 58.725 -20.241 1.00 50.81 211 CYS A C 1
ATOM 1624 O O . CYS A 1 211 ? 4.940 58.183 -19.758 1.00 50.81 211 CYS A O 1
ATOM 1626 N N . HIS A 1 212 ? 7.073 58.886 -19.571 1.00 51.06 212 HIS A N 1
ATOM 1627 C CA . HIS A 1 212 ? 7.325 59.290 -18.172 1.00 51.06 212 HIS A CA 1
ATOM 1628 C C . HIS A 1 212 ? 6.231 59.149 -17.084 1.00 51.06 212 HIS A C 1
ATOM 1630 O O . HIS A 1 212 ? 5.263 59.904 -17.062 1.00 51.06 212 HIS A O 1
ATOM 1636 N N . GLY A 1 213 ? 6.530 58.353 -16.043 1.00 46.62 213 GLY A N 1
ATOM 1637 C CA . GLY A 1 213 ? 5.850 58.364 -14.738 1.00 46.62 213 GLY A CA 1
ATOM 1638 C C . GLY A 1 213 ? 6.844 58.393 -13.565 1.00 46.62 213 GLY A C 1
ATOM 1639 O O . GLY A 1 213 ? 7.561 57.429 -13.324 1.00 46.62 213 GLY A O 1
ATOM 1640 N N . ARG A 1 214 ? 6.894 59.537 -12.869 1.00 50.50 214 ARG A N 1
ATOM 1641 C CA . ARG A 1 214 ? 7.707 59.889 -11.680 1.00 50.50 214 ARG A CA 1
ATOM 1642 C C . ARG A 1 214 ? 7.420 58.951 -10.489 1.00 50.50 214 ARG A C 1
ATOM 1644 O O . ARG A 1 214 ? 6.273 58.607 -10.255 1.00 50.50 214 ARG A O 1
ATOM 1651 N N . ARG A 1 215 ? 8.442 58.427 -9.802 1.00 51.34 215 ARG A N 1
ATOM 1652 C CA . ARG A 1 215 ? 9.181 58.971 -8.631 1.00 51.34 215 ARG A CA 1
ATOM 1653 C C . ARG A 1 215 ? 8.384 59.012 -7.314 1.00 51.34 215 ARG A C 1
ATOM 1655 O O . ARG A 1 215 ? 7.429 59.765 -7.171 1.00 51.34 215 ARG A O 1
ATOM 1662 N N . SER A 1 216 ? 8.907 58.252 -6.351 1.00 50.25 216 SER A N 1
ATOM 1663 C CA . SER A 1 216 ? 8.575 58.162 -4.927 1.00 50.25 216 SER A CA 1
ATOM 1664 C C . SER A 1 216 ? 8.447 59.496 -4.187 1.00 50.25 216 SER A C 1
ATOM 1666 O O . SER A 1 216 ? 9.262 60.396 -4.396 1.00 50.25 216 SER A O 1
ATOM 1668 N N . LYS A 1 217 ? 7.550 59.526 -3.195 1.00 56.25 217 LYS A N 1
ATOM 1669 C CA . LYS A 1 217 ? 7.725 60.133 -1.858 1.00 56.25 217 LYS A CA 1
ATOM 1670 C C . LYS A 1 217 ? 6.964 59.224 -0.871 1.00 56.25 217 LYS A C 1
ATOM 1672 O O . LYS A 1 217 ? 5.881 58.777 -1.223 1.00 56.25 217 LYS A O 1
ATOM 1677 N N . LYS A 1 218 ? 7.649 58.622 0.106 1.00 57.62 218 LYS A N 1
ATOM 1678 C CA . LYS A 1 218 ? 7.920 59.133 1.464 1.00 57.62 218 LYS A CA 1
ATOM 1679 C C . LYS A 1 218 ? 6.645 59.299 2.276 1.00 57.62 218 LYS A C 1
ATOM 1681 O O . LYS A 1 218 ? 5.838 60.158 1.872 1.00 57.62 218 LYS A O 1
#